Protein AF-A0A0B2W4D3-F1 (afdb_monomer)

Foldseek 3Di:
DVVVVVVVCVCVVDCVNVVLLVVLLVVLVVVLVVDPAADEPVRLVVLLVVLVVQLVCLVLLCQVCLVCVPPPDDPSNVCSVVCSSNSNSVSVSSNVCSQSRYPDHDDDDPVVVVLVVLVVLLVVCVVVLVVVLVVDVLNVPQSHSVSVVVVVVVSVVVSSVVSVVCCVPPVVVVVVVVVVVVVVVD

Mean predicted aligned error: 6.87 Å

pLDDT: mean 87.4, std 10.8, range [43.41, 97.62]

Nearest PDB structures (foldseek):
  7jrq-assembly1_A  TM=4.468E-01  e=7.240E+00  Escherichia coli

Organism: Toxocara canis (NCBI:txid6265)

InterPro domains:
  IPR052728 Oxygen and lipid transport regulator [PTHR11161] (11-184)

Solvent-accessible surface area (backbone atoms only — not comparable to full-atom values): 10306 Å² total; per-residue (Å²): 118,73,68,64,53,53,56,51,50,56,59,68,68,42,64,74,85,56,41,60,45,54,50,51,48,50,52,47,53,50,50,56,70,77,45,91,68,67,34,52,70,68,59,18,50,50,42,31,51,52,16,51,51,47,30,54,49,44,69,56,60,57,41,66,53,43,73,44,70,87,69,65,92,38,74,63,57,53,51,46,74,71,38,40,66,52,53,31,34,50,18,53,43,41,32,50,49,24,60,70,33,27,74,61,88,80,88,75,59,68,68,59,57,52,50,59,61,36,48,59,41,27,60,71,44,42,63,64,49,52,57,54,50,75,70,37,64,76,65,70,69,50,63,47,48,68,47,46,66,54,44,54,61,50,55,51,50,52,41,49,52,52,16,48,52,45,38,66,73,46,51,52,52,52,53,51,52,51,54,54,52,50,67,73,78,107

Structure (mmCIF, N/CA/C/O backbone):
data_AF-A0A0B2W4D3-F1
#
_entry.id   AF-A0A0B2W4D3-F1
#
loop_
_atom_site.group_PDB
_atom_site.id
_atom_site.type_symbol
_atom_site.label_atom_id
_atom_site.label_alt_id
_atom_site.label_comp_id
_atom_site.label_asym_id
_atom_site.label_entity_id
_atom_site.label_seq_id
_atom_site.pdbx_PDB_ins_code
_atom_site.Cartn_x
_atom_site.Cartn_y
_atom_site.Cartn_z
_atom_site.occupancy
_atom_site.B_iso_or_equiv
_atom_site.auth_seq_id
_atom_site.auth_comp_id
_atom_site.auth_asym_id
_atom_site.auth_atom_id
_atom_site.pdbx_PDB_model_num
ATOM 1 N N . MET A 1 1 ? 17.699 -16.296 -17.069 1.00 43.41 1 MET A N 1
ATOM 2 C CA . MET A 1 1 ? 16.495 -16.233 -16.207 1.00 43.41 1 MET A CA 1
ATOM 3 C C . MET A 1 1 ? 16.727 -16.673 -14.756 1.00 43.41 1 MET A C 1
ATOM 5 O O . MET A 1 1 ? 16.179 -16.020 -13.885 1.00 43.41 1 MET A O 1
ATOM 9 N N . VAL A 1 2 ? 17.557 -17.684 -14.448 1.00 43.81 2 VAL A N 1
ATOM 10 C CA . VAL A 1 2 ? 17.808 -18.148 -13.055 1.00 43.81 2 VAL A CA 1
ATOM 11 C C . VAL A 1 2 ? 18.432 -17.074 -12.134 1.00 43.81 2 VAL A C 1
ATOM 13 O O . VAL A 1 2 ? 18.089 -16.999 -10.958 1.00 43.81 2 VAL A O 1
ATOM 16 N N . HIS A 1 3 ? 19.278 -16.182 -12.663 1.00 45.88 3 HIS A N 1
ATOM 17 C CA . HIS A 1 3 ? 19.988 -15.174 -11.857 1.00 45.88 3 HIS A CA 1
ATOM 18 C C . HIS A 1 3 ? 19.114 -14.036 -11.293 1.00 45.88 3 HIS A C 1
ATOM 20 O O . HIS A 1 3 ? 19.402 -13.551 -10.202 1.00 45.88 3 HIS A O 1
ATOM 26 N N . ILE A 1 4 ? 18.037 -13.627 -11.977 1.00 52.94 4 ILE A N 1
ATOM 27 C CA . ILE A 1 4 ? 17.154 -12.541 -11.495 1.00 52.94 4 ILE A CA 1
ATOM 28 C C . ILE A 1 4 ? 16.371 -13.001 -10.256 1.00 52.94 4 ILE A C 1
ATOM 30 O O . ILE A 1 4 ? 16.224 -12.254 -9.290 1.00 52.94 4 ILE A O 1
ATOM 34 N N . TYR A 1 5 ? 15.928 -14.262 -10.248 1.00 49.81 5 TYR A N 1
ATOM 35 C CA . TYR A 1 5 ? 15.226 -14.842 -9.105 1.00 49.81 5 TYR A CA 1
ATOM 36 C C . TYR A 1 5 ? 16.127 -14.964 -7.876 1.00 49.81 5 TYR A C 1
ATOM 38 O O . TYR A 1 5 ? 15.661 -14.683 -6.778 1.00 49.81 5 TYR A O 1
ATOM 46 N N . ALA A 1 6 ? 17.407 -15.315 -8.038 1.00 55.47 6 ALA A N 1
ATOM 47 C CA . ALA A 1 6 ? 18.340 -15.411 -6.914 1.00 55.47 6 ALA A 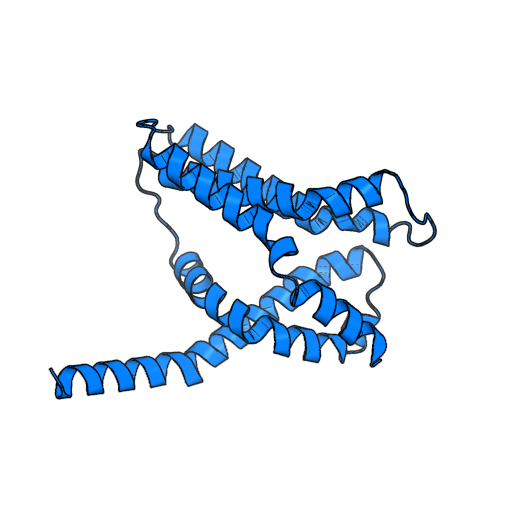CA 1
ATOM 48 C C . ALA A 1 6 ? 18.448 -14.082 -6.141 1.00 55.47 6 ALA A C 1
ATOM 50 O O . ALA A 1 6 ? 18.316 -14.072 -4.919 1.00 55.47 6 ALA A O 1
ATOM 51 N N . GLY A 1 7 ? 18.577 -12.952 -6.847 1.00 59.12 7 GLY A N 1
ATOM 52 C CA . GLY A 1 7 ? 18.623 -11.626 -6.219 1.00 59.12 7 GLY A CA 1
ATOM 53 C C . GLY A 1 7 ? 17.302 -11.213 -5.556 1.00 59.12 7 GLY A C 1
ATOM 54 O O . GLY A 1 7 ? 17.307 -10.641 -4.463 1.00 59.12 7 GLY A O 1
ATOM 55 N N . LEU A 1 8 ? 16.160 -11.544 -6.175 1.00 60.16 8 LEU A N 1
ATOM 56 C CA . LEU A 1 8 ? 14.839 -11.255 -5.605 1.00 60.16 8 LEU A CA 1
ATOM 57 C C . LEU A 1 8 ? 14.596 -12.058 -4.320 1.00 60.16 8 LEU A C 1
ATOM 59 O O . LEU A 1 8 ? 14.158 -11.488 -3.322 1.00 60.16 8 LEU A O 1
ATOM 63 N N . TRP A 1 9 ? 14.924 -13.355 -4.330 1.00 61.25 9 TRP A N 1
ATOM 64 C CA . TRP A 1 9 ? 14.839 -14.232 -3.162 1.00 61.25 9 TRP A CA 1
ATOM 65 C C . TRP A 1 9 ? 15.798 -13.800 -2.060 1.00 61.25 9 TRP A C 1
ATOM 67 O O . TRP A 1 9 ? 15.391 -13.770 -0.904 1.00 61.25 9 TRP A O 1
ATOM 77 N N . GLU A 1 10 ? 17.026 -13.388 -2.382 1.00 64.31 10 GLU A N 1
ATOM 78 C CA . GLU A 1 10 ? 17.950 -12.859 -1.378 1.00 64.31 10 GLU A CA 1
ATOM 79 C C . GLU A 1 10 ? 17.429 -11.575 -0.723 1.00 64.31 10 GLU A C 1
ATOM 81 O O . GLU A 1 10 ? 17.484 -11.454 0.502 1.00 64.31 10 GLU A O 1
ATOM 86 N N . MET A 1 11 ? 16.886 -10.626 -1.493 1.00 61.78 11 MET A N 1
ATOM 87 C CA . MET A 1 11 ? 16.289 -9.413 -0.923 1.00 61.78 11 MET A CA 1
ATOM 88 C C . MET A 1 11 ? 15.022 -9.710 -0.113 1.00 61.78 11 MET A C 1
ATOM 90 O O . MET A 1 11 ? 14.832 -9.143 0.968 1.00 61.78 11 MET A O 1
ATOM 94 N N . TYR A 1 12 ? 14.148 -10.593 -0.604 1.00 63.12 12 TYR A N 1
ATOM 95 C CA . TYR A 1 12 ? 12.898 -10.930 0.075 1.00 63.12 12 TYR A CA 1
ATOM 96 C C . TYR A 1 12 ? 13.088 -11.844 1.285 1.00 63.12 12 TYR A C 1
ATOM 98 O O . TYR A 1 12 ? 12.315 -11.728 2.234 1.00 63.12 12 TYR A O 1
ATOM 106 N N . ALA A 1 13 ? 14.093 -12.714 1.309 1.00 65.56 13 ALA A N 1
ATOM 107 C CA . ALA A 1 13 ? 14.338 -13.605 2.439 1.00 65.56 13 ALA A CA 1
ATOM 108 C C . ALA A 1 13 ? 14.886 -12.854 3.660 1.00 65.56 13 ALA A C 1
ATOM 110 O O . ALA A 1 13 ? 14.676 -13.287 4.788 1.00 65.56 13 ALA A O 1
ATOM 111 N N . ARG A 1 14 ? 15.551 -11.706 3.465 1.00 70.75 14 ARG A N 1
ATOM 112 C CA . ARG A 1 14 ? 16.190 -10.935 4.544 1.00 70.75 14 ARG A CA 1
ATOM 113 C C . ARG A 1 14 ? 15.147 -10.184 5.393 1.00 70.75 14 ARG A C 1
ATOM 115 O O . ARG A 1 14 ? 14.580 -9.190 4.917 1.00 70.75 14 ARG A O 1
ATOM 122 N N . PRO A 1 15 ? 14.899 -10.586 6.658 1.00 65.88 15 PRO A N 1
ATOM 123 C CA . PRO A 1 15 ? 13.853 -9.987 7.491 1.00 65.88 15 PRO A CA 1
ATOM 124 C C . PRO A 1 15 ? 14.196 -8.558 7.935 1.00 65.88 15 PRO A C 1
ATOM 126 O O . PRO A 1 15 ? 13.309 -7.714 8.036 1.00 65.88 15 PRO A O 1
ATOM 129 N N . TYR A 1 16 ? 15.482 -8.239 8.111 1.00 69.50 16 TYR A N 1
ATOM 130 C CA . TYR A 1 16 ? 15.936 -6.913 8.548 1.00 69.50 16 TYR A CA 1
ATOM 131 C C . TYR A 1 16 ? 15.567 -5.792 7.568 1.00 69.50 16 TYR A C 1
ATOM 133 O O . TYR A 1 16 ? 15.292 -4.670 7.986 1.00 69.50 16 TYR A O 1
ATOM 141 N N . THR A 1 17 ? 15.450 -6.099 6.274 1.00 67.62 17 THR A N 1
ATOM 142 C CA . THR A 1 17 ? 15.031 -5.122 5.254 1.00 67.62 17 THR A CA 1
ATOM 143 C C . THR A 1 17 ? 13.553 -4.711 5.374 1.00 67.62 17 THR A C 1
ATOM 145 O O . THR A 1 17 ? 13.112 -3.782 4.692 1.00 67.62 17 THR A O 1
ATOM 148 N N . LYS A 1 18 ? 12.791 -5.395 6.242 1.00 71.38 18 LYS A N 1
ATOM 149 C CA . LYS A 1 18 ? 11.377 -5.143 6.561 1.00 71.38 18 LYS A CA 1
ATOM 150 C C . LYS A 1 18 ? 11.168 -4.668 8.005 1.00 71.38 18 LYS A C 1
ATOM 152 O O . LYS A 1 18 ? 10.030 -4.503 8.432 1.00 71.38 18 LYS A O 1
ATOM 157 N N . CYS A 1 19 ? 12.247 -4.435 8.754 1.00 82.25 19 CYS A N 1
ATOM 158 C CA . CYS A 1 19 ? 12.169 -4.021 10.155 1.00 82.25 19 CYS A CA 1
ATOM 159 C C . CYS A 1 19 ? 11.634 -2.586 10.309 1.00 82.25 19 CYS A C 1
ATOM 161 O O . CYS A 1 19 ? 10.880 -2.308 11.235 1.00 82.25 19 CYS A O 1
ATOM 163 N N . GLY A 1 20 ? 11.954 -1.688 9.366 1.00 84.69 20 GLY A N 1
ATOM 164 C CA . GLY A 1 20 ? 11.530 -0.281 9.409 1.00 84.69 20 GLY A CA 1
ATOM 165 C C . GLY A 1 20 ? 10.022 -0.103 9.639 1.00 84.69 20 GLY A C 1
ATOM 166 O O . GLY A 1 20 ? 9.643 0.539 10.620 1.00 84.69 20 GLY A O 1
ATOM 167 N N . PRO A 1 21 ? 9.155 -0.724 8.813 1.00 87.75 21 PRO A N 1
ATOM 168 C CA . PRO A 1 21 ? 7.717 -0.635 9.022 1.00 87.75 21 PRO A CA 1
ATOM 169 C C . PRO A 1 21 ? 7.212 -1.196 10.347 1.00 87.75 21 PRO A C 1
ATOM 171 O O . PRO A 1 21 ? 6.325 -0.614 10.972 1.00 87.75 21 PRO A O 1
ATOM 174 N N . PHE A 1 22 ? 7.805 -2.297 10.805 1.00 87.56 22 PHE A N 1
ATOM 175 C CA . PHE A 1 22 ? 7.460 -2.899 12.087 1.00 87.56 22 PHE A CA 1
ATOM 176 C C . PHE A 1 22 ? 7.783 -1.966 13.265 1.00 87.56 22 PHE A C 1
ATOM 178 O O . PHE A 1 22 ? 6.947 -1.772 14.151 1.00 87.56 22 PHE A O 1
ATOM 185 N N . LEU A 1 23 ? 8.964 -1.341 13.254 1.00 91.75 23 LEU A N 1
ATOM 186 C CA . LEU A 1 23 ? 9.381 -0.396 14.291 1.00 91.75 23 LEU A CA 1
ATOM 187 C C . LEU A 1 23 ? 8.494 0.851 14.308 1.00 91.75 23 LEU A C 1
ATOM 189 O O . LEU A 1 23 ? 8.017 1.239 15.372 1.00 91.75 23 LEU A O 1
ATOM 193 N N . LEU A 1 24 ? 8.219 1.450 13.145 1.00 93.38 24 LEU A N 1
ATOM 194 C CA . LEU A 1 24 ? 7.354 2.631 13.051 1.00 93.38 24 LEU A CA 1
ATOM 195 C C . LEU A 1 24 ? 5.928 2.342 13.529 1.00 93.38 24 LEU A C 1
ATOM 197 O O . LEU A 1 24 ? 5.362 3.139 14.274 1.00 93.38 24 LEU A O 1
ATOM 201 N N . GLY A 1 25 ? 5.363 1.191 13.153 1.00 92.69 25 GLY A N 1
ATOM 202 C CA . GLY A 1 25 ? 4.049 0.766 13.634 1.00 92.69 25 GLY A CA 1
ATOM 203 C C . GLY A 1 25 ? 4.017 0.559 15.150 1.00 92.69 25 GLY A C 1
ATOM 204 O O . GLY A 1 25 ? 3.090 1.019 15.814 1.00 92.69 25 GLY A O 1
ATOM 205 N N . SER A 1 26 ? 5.054 -0.069 15.709 1.00 93.81 26 SER A N 1
ATOM 206 C CA . SER A 1 26 ? 5.164 -0.315 17.153 1.00 93.81 26 SER A CA 1
ATOM 207 C C . SER A 1 26 ? 5.305 0.987 17.948 1.00 93.81 26 SER A C 1
ATOM 209 O O . SER A 1 26 ? 4.601 1.188 18.937 1.00 93.81 26 SER A O 1
ATOM 211 N N . LEU A 1 27 ? 6.161 1.904 17.484 1.00 95.12 27 LEU A N 1
ATOM 212 C CA . LEU A 1 27 ? 6.340 3.227 18.087 1.00 95.12 27 LEU A CA 1
ATOM 213 C C . LEU A 1 27 ? 5.056 4.055 18.026 1.00 95.12 27 LEU A C 1
ATOM 215 O O . LEU A 1 27 ? 4.693 4.691 19.014 1.00 95.12 27 LEU A O 1
ATOM 219 N N . LEU A 1 28 ? 4.343 4.021 16.896 1.00 95.75 28 LEU A N 1
ATOM 220 C CA . LEU A 1 28 ? 3.047 4.679 16.778 1.00 95.75 28 LEU A CA 1
ATOM 221 C C . LEU A 1 28 ? 2.031 4.087 17.760 1.00 95.75 28 LEU A C 1
ATOM 223 O O . LEU A 1 28 ? 1.331 4.841 18.429 1.00 95.75 28 LEU A O 1
ATOM 227 N N . GLY A 1 29 ? 1.942 2.759 17.851 1.00 94.19 29 GLY A N 1
ATOM 228 C CA . GLY A 1 29 ? 1.037 2.087 18.782 1.00 94.19 29 GLY A CA 1
ATOM 229 C C . GLY A 1 29 ? 1.302 2.498 20.229 1.00 94.19 29 GLY A C 1
ATOM 230 O O . GLY A 1 29 ? 0.369 2.854 20.946 1.00 94.19 29 GLY A O 1
ATOM 231 N N . TYR A 1 30 ? 2.577 2.543 20.627 1.00 95.94 30 TYR A N 1
ATOM 232 C CA . TYR A 1 30 ? 2.990 3.045 21.937 1.00 95.94 30 TYR A CA 1
ATOM 233 C C . TYR A 1 30 ? 2.614 4.520 22.138 1.00 95.94 30 TYR A C 1
ATOM 235 O O . TYR A 1 30 ? 2.044 4.881 23.164 1.00 95.94 30 TYR A O 1
ATOM 243 N N . TYR A 1 31 ? 2.857 5.372 21.139 1.00 95.00 31 TYR A N 1
ATOM 244 C CA . TYR A 1 31 ? 2.483 6.785 21.195 1.00 95.00 31 TYR A CA 1
ATOM 245 C C . TYR A 1 31 ? 0.970 6.983 21.369 1.00 95.00 31 TYR A C 1
ATOM 247 O O . TYR A 1 31 ? 0.544 7.760 22.222 1.00 95.00 31 TYR A O 1
ATOM 255 N N . ILE A 1 32 ? 0.148 6.263 20.602 1.00 94.75 32 ILE A N 1
ATOM 256 C CA . ILE A 1 32 ? -1.316 6.305 20.722 1.00 94.75 32 ILE A CA 1
ATOM 257 C C . ILE A 1 32 ? -1.750 5.819 22.107 1.00 94.75 32 ILE A C 1
ATOM 259 O O . ILE A 1 32 ? -2.620 6.428 22.714 1.00 94.75 32 ILE A O 1
ATOM 263 N N . PHE A 1 33 ? -1.132 4.757 22.627 1.00 93.88 33 PHE A N 1
ATOM 264 C CA . PHE A 1 33 ? -1.443 4.232 23.956 1.00 93.88 33 PHE A CA 1
ATOM 265 C C . PHE A 1 33 ? -1.134 5.237 25.077 1.00 93.88 33 PHE A C 1
ATOM 267 O O . PHE A 1 33 ? -1.914 5.380 26.015 1.00 93.88 33 PHE A O 1
ATOM 274 N N . CYS A 1 34 ? -0.014 5.956 24.981 1.00 94.25 34 CYS A N 1
ATOM 275 C CA . CYS A 1 34 ? 0.399 6.925 25.995 1.00 94.25 34 CYS A CA 1
ATOM 276 C C . CYS A 1 34 ? -0.310 8.283 25.890 1.00 94.25 34 CYS A C 1
ATOM 278 O O . CYS A 1 34 ? -0.218 9.087 26.819 1.00 94.25 34 CYS A O 1
ATOM 280 N N . THR A 1 35 ? -0.977 8.585 24.774 1.00 91.12 35 THR A N 1
ATOM 281 C CA . THR A 1 35 ? -1.565 9.907 24.531 1.00 91.12 35 THR A CA 1
ATOM 282 C C . THR A 1 35 ? -3.088 9.873 24.570 1.00 91.12 35 THR A C 1
ATOM 284 O O . THR A 1 35 ? -3.734 8.998 24.014 1.00 91.12 35 THR A O 1
ATOM 287 N N . ASN A 1 36 ? -3.690 10.896 25.180 1.00 88.38 36 ASN A N 1
ATOM 288 C CA . ASN A 1 36 ? -5.144 11.107 25.173 1.00 88.38 36 ASN A CA 1
ATOM 289 C C . ASN A 1 36 ? -5.573 12.123 24.098 1.00 88.38 36 ASN A C 1
ATOM 291 O O . ASN A 1 36 ? -6.582 12.816 24.235 1.00 88.38 36 ASN A O 1
ATOM 295 N N . ILE A 1 37 ? -4.769 12.273 23.043 1.00 90.12 37 ILE A N 1
ATOM 296 C CA . ILE A 1 37 ? -5.015 13.260 21.992 1.00 90.12 37 ILE A CA 1
ATOM 297 C C . ILE A 1 37 ? -6.199 12.800 21.146 1.00 90.12 37 ILE A C 1
ATOM 299 O O . ILE A 1 37 ? -6.244 11.671 20.670 1.00 90.12 37 ILE A O 1
ATOM 303 N N . GLN A 1 38 ? -7.135 13.713 20.903 1.00 92.44 38 GLN A N 1
ATOM 304 C CA . GLN A 1 38 ? -8.223 13.507 19.956 1.00 92.44 38 GLN A CA 1
ATOM 305 C C . GLN A 1 38 ? -8.111 14.518 18.819 1.00 92.44 38 GLN A C 1
ATOM 307 O O . GLN A 1 38 ? -8.034 15.729 19.034 1.00 92.44 38 GLN A O 1
ATOM 312 N N . LEU A 1 39 ? -8.121 14.021 17.588 1.00 91.75 39 LEU A N 1
ATOM 313 C CA . LEU A 1 39 ? -8.136 14.830 16.381 1.00 91.75 39 LEU A CA 1
ATOM 314 C C . LEU A 1 39 ? -9.573 15.199 16.009 1.00 91.75 39 LEU A C 1
ATOM 316 O O . LEU A 1 39 ? -10.481 14.359 16.006 1.00 91.75 39 LEU A O 1
ATOM 320 N N . SER A 1 40 ? -9.767 16.464 15.630 1.00 93.81 40 SER A N 1
ATOM 321 C CA . SER A 1 40 ? -11.010 16.900 14.993 1.00 93.81 40 SER A CA 1
ATOM 322 C C . SER A 1 40 ? -11.181 16.221 13.632 1.00 93.81 40 SER A C 1
ATOM 324 O O . SER A 1 40 ? -10.196 15.871 12.972 1.00 93.81 40 SER A O 1
ATOM 326 N N . GLY A 1 41 ? -12.427 16.063 13.175 1.00 90.94 41 GLY A N 1
ATOM 327 C CA . GLY A 1 41 ? -12.724 15.393 11.906 1.00 90.94 41 GLY A CA 1
ATOM 328 C C . GLY A 1 41 ? -12.000 16.013 10.705 1.00 90.94 41 GLY A C 1
ATOM 329 O O . GLY A 1 41 ? -11.489 15.283 9.861 1.00 90.94 41 GLY A O 1
ATOM 330 N N . MET A 1 42 ? -11.879 17.345 10.651 1.00 92.75 42 MET A N 1
ATOM 331 C CA . MET A 1 42 ? -11.165 18.039 9.570 1.00 92.75 42 MET A CA 1
ATOM 332 C C . MET A 1 42 ? -9.655 17.772 9.599 1.00 92.75 42 MET A C 1
ATOM 334 O O . MET A 1 42 ? -9.078 17.451 8.563 1.00 92.75 42 MET A O 1
ATOM 338 N N . LYS A 1 43 ? -9.018 17.845 10.778 1.00 94.19 43 LYS A N 1
ATOM 339 C CA . LYS A 1 43 ? -7.578 17.571 10.923 1.00 94.19 43 LYS A CA 1
ATOM 340 C C . LYS A 1 43 ? -7.255 16.114 10.595 1.00 94.19 43 LYS A C 1
ATOM 342 O O . LYS A 1 43 ? -6.318 15.854 9.852 1.00 94.19 43 LYS A O 1
ATOM 347 N N . SER A 1 44 ? -8.068 15.182 11.092 1.00 95.06 44 SER A N 1
ATOM 348 C CA . SER A 1 44 ? -7.958 13.754 10.777 1.00 95.06 44 SER A CA 1
ATOM 349 C C . SER A 1 44 ? -8.070 13.504 9.268 1.00 95.06 44 SER A C 1
ATOM 351 O O . SER A 1 44 ? -7.194 12.865 8.695 1.00 95.06 44 SER A O 1
ATOM 353 N N . LYS A 1 45 ? -9.077 14.078 8.590 1.00 93.88 45 LYS A N 1
ATOM 354 C CA . LYS A 1 45 ? -9.216 13.960 7.128 1.00 93.88 45 LYS A CA 1
ATOM 355 C C . LYS A 1 45 ? -8.018 14.535 6.376 1.00 93.88 45 LYS A C 1
ATOM 357 O O . LYS A 1 45 ? -7.569 13.906 5.427 1.00 93.88 45 LYS A O 1
ATOM 362 N N . LEU A 1 46 ? -7.497 15.687 6.802 1.00 96.56 46 LEU A N 1
ATOM 363 C CA . LEU A 1 46 ? -6.337 16.310 6.167 1.00 96.56 46 LEU A CA 1
ATOM 364 C C . LEU A 1 46 ? -5.095 15.417 6.284 1.00 96.56 46 LEU A C 1
ATOM 366 O O . LEU A 1 46 ? -4.456 15.142 5.272 1.00 96.56 46 LEU A O 1
ATOM 370 N N . ILE A 1 47 ? -4.805 14.903 7.485 1.00 96.81 47 ILE A N 1
ATOM 371 C CA . ILE A 1 47 ? -3.678 13.986 7.727 1.00 96.81 47 ILE A CA 1
ATOM 372 C C . ILE A 1 47 ? -3.869 12.674 6.956 1.00 96.81 47 ILE A C 1
ATOM 374 O O . ILE A 1 47 ? -2.923 12.146 6.375 1.00 96.81 47 ILE A O 1
ATOM 378 N N . LEU A 1 48 ? -5.094 12.149 6.895 1.00 95.75 48 LEU A N 1
ATOM 379 C CA . LEU A 1 48 ? -5.401 10.958 6.108 1.00 95.75 48 LEU A CA 1
ATOM 380 C C . LEU A 1 48 ? -5.180 11.206 4.607 1.00 95.75 48 LEU A C 1
ATOM 382 O O . LEU A 1 48 ? -4.545 10.404 3.936 1.00 95.75 48 LEU A O 1
ATOM 386 N N . SER A 1 49 ? -5.655 12.330 4.068 1.00 95.94 49 SER A N 1
ATOM 387 C CA . SER A 1 49 ? -5.433 12.655 2.657 1.00 95.94 49 SER A CA 1
ATOM 388 C C . SER A 1 49 ? -3.955 12.869 2.339 1.00 95.94 49 SER A C 1
ATOM 390 O O . SER A 1 49 ? -3.471 12.340 1.343 1.00 95.94 49 SER A O 1
ATOM 392 N N . SER A 1 50 ? -3.215 13.580 3.197 1.00 97.56 50 SER A N 1
ATOM 393 C CA . SER A 1 50 ? -1.795 13.847 2.968 1.00 97.56 50 SER A CA 1
ATOM 394 C C . SER A 1 50 ? -0.957 12.578 3.080 1.00 97.56 50 SER A C 1
ATOM 396 O O . SER A 1 50 ? -0.046 12.384 2.282 1.00 97.56 50 SER A O 1
ATOM 398 N N . SER A 1 51 ? -1.294 11.677 4.006 1.00 97.50 51 SER A N 1
ATOM 399 C CA . SER A 1 51 ? -0.635 10.374 4.120 1.00 97.50 51 SER A CA 1
ATOM 400 C C . SER A 1 51 ? -0.905 9.471 2.920 1.00 97.50 51 SER A C 1
ATOM 402 O O . SER A 1 51 ? 0.032 8.860 2.415 1.00 97.50 51 SER A O 1
ATOM 404 N N . ILE A 1 52 ? -2.136 9.421 2.404 1.00 96.56 52 ILE A N 1
ATOM 405 C CA . ILE A 1 52 ? -2.436 8.656 1.183 1.00 96.56 52 ILE A CA 1
ATOM 406 C C . ILE A 1 52 ? -1.664 9.229 -0.011 1.00 96.56 52 ILE A C 1
ATOM 408 O O . ILE A 1 52 ? -1.034 8.470 -0.746 1.00 96.56 52 ILE A O 1
ATOM 412 N N . VAL A 1 53 ? -1.655 10.556 -0.181 1.00 97.62 53 VAL A N 1
ATOM 413 C CA . VAL A 1 53 ? -0.884 11.216 -1.247 1.00 97.62 53 VAL A CA 1
ATOM 414 C C . VAL A 1 53 ? 0.605 10.904 -1.111 1.00 97.62 53 VAL A C 1
ATOM 416 O O . VAL A 1 53 ? 1.232 10.533 -2.098 1.00 97.62 53 VAL A O 1
ATOM 419 N N . LEU A 1 54 ? 1.164 10.975 0.100 1.00 97.62 54 LEU A N 1
ATOM 420 C CA . LEU A 1 54 ? 2.567 10.652 0.355 1.00 97.62 54 LEU A CA 1
ATOM 421 C C . LEU A 1 54 ? 2.889 9.184 0.043 1.00 97.62 54 LEU A C 1
ATOM 423 O O . LEU A 1 54 ? 3.923 8.901 -0.559 1.00 97.62 54 LEU A O 1
ATOM 427 N N . ALA A 1 55 ? 2.009 8.250 0.410 1.00 96.50 55 ALA A N 1
ATOM 428 C CA . ALA A 1 55 ? 2.182 6.832 0.111 1.00 96.50 55 ALA A CA 1
ATOM 429 C C . ALA A 1 55 ? 2.190 6.580 -1.405 1.00 96.50 55 ALA A C 1
ATOM 431 O O . ALA A 1 55 ? 3.108 5.939 -1.915 1.00 96.50 55 ALA A O 1
ATOM 432 N N . VAL A 1 56 ? 1.216 7.137 -2.132 1.00 94.88 56 VAL A N 1
ATOM 433 C CA . VAL A 1 56 ? 1.123 7.016 -3.596 1.00 94.88 56 VAL A CA 1
ATOM 434 C C . VAL A 1 56 ? 2.321 7.678 -4.282 1.00 94.88 56 VAL A C 1
ATOM 436 O O . VAL A 1 56 ? 2.926 7.075 -5.166 1.00 94.88 56 VAL A O 1
ATOM 439 N N . ALA A 1 57 ? 2.716 8.874 -3.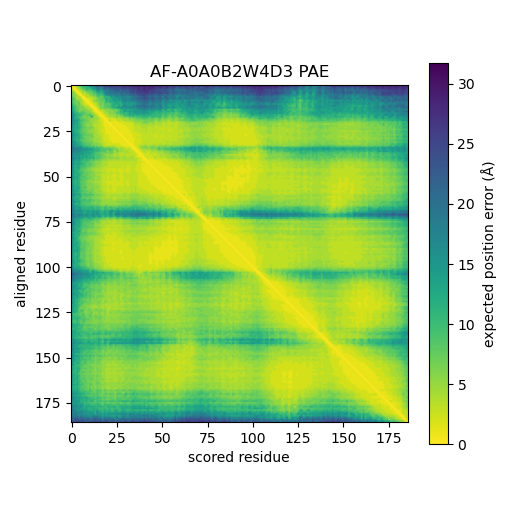841 1.00 95.44 57 ALA A N 1
ATOM 440 C CA . ALA A 1 57 ? 3.889 9.573 -4.358 1.00 95.44 57 ALA A CA 1
ATOM 441 C C . ALA A 1 57 ? 5.179 8.781 -4.117 1.00 95.44 57 ALA A C 1
ATOM 443 O O . ALA A 1 57 ? 6.046 8.750 -4.981 1.00 95.44 57 ALA A O 1
ATOM 444 N N . THR A 1 58 ? 5.292 8.094 -2.978 1.00 95.31 58 THR A N 1
ATOM 445 C CA . THR A 1 58 ? 6.450 7.240 -2.692 1.00 95.31 58 THR A CA 1
ATOM 446 C C . THR A 1 58 ? 6.487 6.027 -3.618 1.00 95.31 58 THR A C 1
ATOM 448 O O . THR A 1 58 ? 7.554 5.697 -4.111 1.00 95.31 58 THR A O 1
ATOM 451 N N . VAL A 1 59 ? 5.345 5.391 -3.908 1.00 92.81 59 VAL A N 1
ATOM 452 C CA . VAL A 1 59 ? 5.275 4.249 -4.843 1.00 92.81 59 VAL A CA 1
ATOM 453 C C . VAL A 1 59 ? 5.696 4.655 -6.258 1.00 92.81 59 VAL A C 1
ATOM 455 O O . VAL A 1 59 ? 6.469 3.944 -6.896 1.00 92.81 59 VAL A O 1
ATOM 458 N N . TYR A 1 60 ? 5.226 5.808 -6.737 1.00 92.56 60 TYR A N 1
ATOM 459 C CA . TYR A 1 60 ? 5.564 6.315 -8.071 1.00 92.56 60 TYR A CA 1
ATOM 460 C C . TYR A 1 60 ? 6.858 7.135 -8.121 1.00 92.56 60 TYR A C 1
ATOM 462 O O . TYR A 1 60 ? 7.292 7.535 -9.199 1.00 92.56 60 TYR A O 1
ATOM 470 N N . GLY A 1 61 ? 7.525 7.335 -6.984 1.00 91.75 61 GLY A N 1
ATOM 471 C CA . GLY A 1 61 ? 8.805 8.035 -6.910 1.00 91.75 61 GLY A CA 1
ATOM 472 C C . GLY A 1 61 ? 9.933 7.318 -7.652 1.00 91.75 61 GLY A C 1
ATOM 473 O O . GLY A 1 61 ? 10.961 7.917 -7.905 1.00 91.75 61 GLY A O 1
ATOM 474 N N . ILE A 1 62 ? 9.762 6.063 -8.068 1.00 90.25 62 ILE A N 1
ATOM 475 C CA . ILE A 1 62 ? 10.773 5.392 -8.891 1.00 90.25 62 ILE A CA 1
ATOM 476 C C . ILE A 1 62 ? 10.738 5.806 -10.371 1.00 90.25 62 ILE A C 1
ATOM 478 O O . ILE A 1 62 ? 11.682 5.527 -11.099 1.00 90.25 62 ILE A O 1
ATOM 482 N N . LEU A 1 63 ? 9.681 6.475 -10.846 1.00 89.94 63 LEU A N 1
ATOM 483 C CA . LEU A 1 63 ? 9.513 6.780 -12.273 1.00 89.94 63 LEU A CA 1
ATOM 484 C C . LEU A 1 63 ? 10.668 7.574 -12.925 1.00 89.94 63 LEU A C 1
ATOM 486 O O . LEU A 1 63 ? 10.959 7.281 -14.084 1.00 89.94 63 LEU A O 1
ATOM 490 N N . PRO A 1 64 ? 11.358 8.524 -12.255 1.00 89.06 64 PRO A N 1
ATOM 491 C CA . PRO A 1 64 ? 12.539 9.194 -12.818 1.00 89.06 64 PRO A CA 1
ATOM 492 C C . PRO A 1 64 ? 13.628 8.243 -13.316 1.00 89.06 64 PRO A C 1
ATOM 494 O O . PRO A 1 64 ? 14.230 8.525 -14.349 1.00 89.06 64 PRO A O 1
ATOM 497 N N . GLU A 1 65 ? 13.806 7.091 -12.665 1.00 85.94 65 GLU A N 1
ATOM 498 C CA . GLU A 1 65 ? 14.745 6.054 -13.113 1.00 85.94 65 GLU A CA 1
ATOM 499 C C . GLU A 1 65 ? 14.352 5.477 -14.480 1.00 85.94 65 GLU A C 1
ATOM 501 O O . GLU A 1 65 ? 15.198 5.198 -15.321 1.00 85.94 65 GLU A O 1
ATOM 506 N N . TYR A 1 66 ? 13.050 5.353 -14.739 1.00 84.00 66 TYR A N 1
ATOM 507 C CA . TYR A 1 66 ? 12.527 4.847 -16.008 1.00 84.00 66 TYR A CA 1
ATOM 508 C C . TYR A 1 66 ? 12.496 5.920 -17.106 1.00 84.00 66 TYR A C 1
ATOM 510 O O . TYR A 1 66 ? 12.499 5.585 -18.288 1.00 84.00 66 TYR A O 1
ATOM 518 N N . TRP A 1 67 ? 12.454 7.211 -16.753 1.00 86.12 67 TRP A N 1
ATOM 519 C CA . TRP A 1 67 ? 12.585 8.301 -17.733 1.00 86.12 67 TRP A CA 1
ATOM 520 C C . TRP A 1 67 ? 14.027 8.471 -18.216 1.00 86.12 67 TRP A C 1
ATOM 522 O O . TRP A 1 67 ? 14.243 8.897 -19.352 1.00 86.12 67 TRP A O 1
ATOM 532 N N . HIS A 1 68 ? 15.004 8.142 -17.369 1.00 85.94 68 HIS A N 1
ATOM 533 C CA . HIS A 1 68 ? 16.422 8.341 -17.649 1.00 85.94 68 HIS A CA 1
ATOM 534 C C . HIS A 1 68 ? 17.273 7.110 -17.284 1.00 85.94 68 HIS A C 1
ATOM 536 O O . HIS A 1 68 ? 18.168 7.219 -16.443 1.00 85.94 68 HIS A O 1
ATOM 542 N N . PRO A 1 69 ? 17.053 5.955 -17.940 1.00 80.31 69 PRO A N 1
ATOM 543 C CA . PRO A 1 69 ? 17.694 4.689 -17.565 1.00 80.31 69 PRO A CA 1
ATOM 544 C C . PRO A 1 69 ? 19.230 4.720 -17.653 1.00 80.31 69 PRO A C 1
ATOM 546 O O . PRO A 1 69 ? 19.909 4.013 -16.912 1.00 80.31 69 PRO A O 1
ATOM 549 N N . ASP A 1 70 ? 19.797 5.572 -18.512 1.00 84.38 70 ASP A N 1
ATOM 550 C CA . ASP A 1 70 ? 21.247 5.656 -18.734 1.00 84.38 70 ASP A CA 1
ATOM 551 C C . ASP A 1 70 ? 21.971 6.627 -17.779 1.00 84.38 70 ASP A C 1
ATOM 553 O O . ASP A 1 70 ? 23.194 6.759 -17.840 1.00 84.38 70 ASP A O 1
ATOM 557 N N . GLN A 1 71 ? 21.255 7.323 -16.884 1.00 80.44 71 GLN A N 1
ATOM 558 C CA . GLN A 1 71 ? 21.865 8.294 -15.958 1.00 80.44 71 GLN A CA 1
ATOM 559 C C . GLN A 1 71 ? 22.678 7.647 -14.825 1.00 80.44 71 GLN A C 1
ATOM 561 O O . GLN A 1 71 ? 23.431 8.339 -14.134 1.00 80.44 71 GLN A O 1
ATOM 566 N N . GLY A 1 72 ? 22.565 6.330 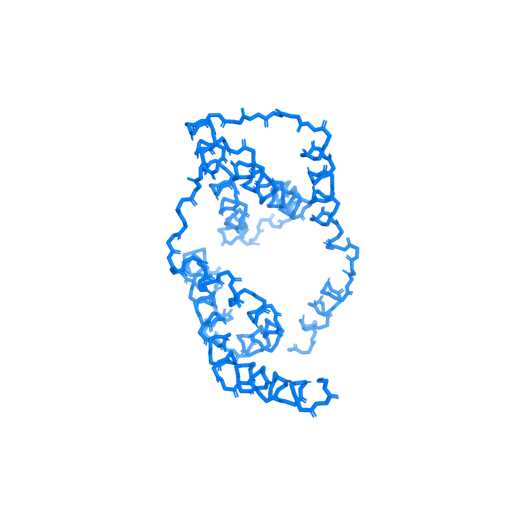-14.640 1.00 79.25 72 GLY A N 1
ATOM 567 C CA . GLY A 1 72 ? 23.294 5.593 -13.614 1.00 79.25 72 GLY A CA 1
ATOM 568 C C . GLY A 1 72 ? 22.920 6.015 -12.187 1.00 79.25 72 GLY A C 1
ATOM 569 O O . GLY A 1 72 ? 21.784 6.381 -11.883 1.00 79.25 72 GLY A O 1
ATOM 570 N N . ASN A 1 73 ? 23.881 5.934 -11.263 1.00 81.31 73 ASN A N 1
ATOM 571 C CA . ASN A 1 73 ? 23.616 6.159 -9.843 1.00 81.31 73 ASN A CA 1
ATOM 572 C C . ASN A 1 73 ? 23.582 7.656 -9.485 1.00 81.31 73 ASN A C 1
ATOM 574 O O . ASN A 1 73 ? 24.573 8.228 -9.028 1.00 81.31 73 ASN A O 1
ATOM 578 N N . THR A 1 74 ? 22.435 8.295 -9.703 1.00 89.31 74 THR A N 1
ATOM 579 C CA . THR A 1 74 ? 22.198 9.690 -9.312 1.00 89.31 74 THR A CA 1
ATOM 580 C C . THR A 1 74 ? 21.970 9.825 -7.802 1.00 89.31 74 THR A C 1
ATOM 582 O O . THR A 1 74 ? 21.524 8.891 -7.133 1.00 89.31 74 THR A O 1
ATOM 585 N N . LEU A 1 75 ? 22.201 11.022 -7.244 1.00 91.25 75 LEU A N 1
ATOM 586 C CA . LEU A 1 75 ? 21.865 11.314 -5.841 1.00 91.25 75 LEU A CA 1
ATOM 587 C C . LEU A 1 75 ? 20.390 11.004 -5.531 1.00 91.25 75 LEU A C 1
ATOM 589 O O . LEU A 1 75 ? 20.073 10.511 -4.450 1.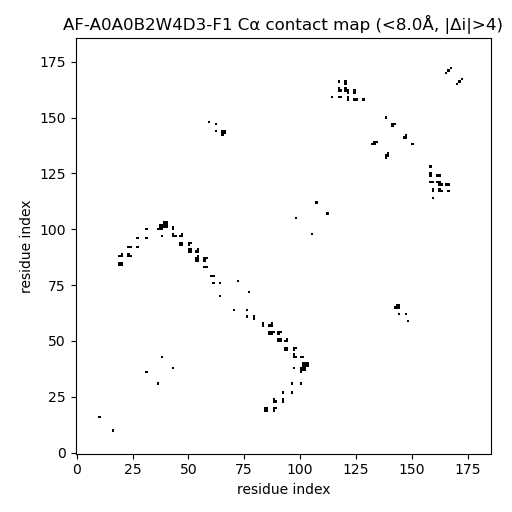00 91.25 75 LEU A O 1
ATOM 593 N N . TYR A 1 76 ? 19.500 11.262 -6.492 1.00 90.38 76 TYR A N 1
ATOM 594 C CA . TYR A 1 76 ? 18.084 10.939 -6.381 1.00 90.38 76 TYR A CA 1
ATOM 595 C C . TYR A 1 76 ? 17.858 9.438 -6.175 1.00 90.38 76 TYR A C 1
ATOM 597 O O . TYR A 1 76 ? 17.192 9.056 -5.215 1.00 90.38 76 TYR A O 1
ATOM 605 N N . ASN A 1 77 ? 18.466 8.593 -7.011 1.00 88.94 77 ASN A N 1
ATOM 606 C CA . ASN A 1 77 ? 18.317 7.138 -6.944 1.00 88.94 77 ASN A CA 1
ATOM 607 C C . ASN A 1 77 ? 18.839 6.567 -5.628 1.00 88.94 77 ASN A C 1
ATOM 609 O O . ASN A 1 77 ? 18.187 5.706 -5.029 1.00 88.94 77 ASN A O 1
ATOM 613 N N . VAL A 1 78 ? 19.969 7.088 -5.137 1.00 90.38 78 VAL A N 1
ATOM 614 C CA . VAL A 1 78 ? 20.520 6.715 -3.827 1.00 90.38 78 VAL A CA 1
ATOM 615 C C . VAL A 1 78 ? 19.533 7.053 -2.713 1.00 90.38 78 VAL A C 1
ATOM 617 O O . VAL A 1 78 ? 19.184 6.186 -1.911 1.00 90.38 78 VAL A O 1
ATOM 620 N N . LEU A 1 79 ? 19.061 8.303 -2.664 1.00 93.00 79 LEU A N 1
ATOM 621 C CA . LEU A 1 79 ? 18.156 8.764 -1.611 1.00 93.00 79 LEU A CA 1
ATOM 622 C C . LEU A 1 79 ? 16.810 8.046 -1.667 1.00 93.00 79 LEU A C 1
ATOM 624 O O . LEU A 1 79 ? 16.315 7.595 -0.634 1.00 93.00 79 LEU A O 1
ATOM 628 N N . TYR A 1 80 ? 16.239 7.894 -2.860 1.00 92.19 80 TYR A N 1
ATOM 629 C CA . TYR A 1 80 ? 14.989 7.177 -3.055 1.00 92.19 80 TYR A CA 1
ATOM 630 C C . TYR A 1 80 ? 15.125 5.730 -2.582 1.00 92.19 80 TYR A C 1
ATOM 632 O O . TYR A 1 80 ? 14.379 5.310 -1.701 1.00 92.19 80 TYR A O 1
ATOM 640 N N . THR A 1 81 ? 16.130 4.993 -3.067 1.00 88.06 81 THR A N 1
ATOM 641 C CA . THR A 1 81 ? 16.350 3.582 -2.706 1.00 88.06 81 THR A CA 1
ATOM 642 C C . THR A 1 81 ? 16.619 3.396 -1.209 1.00 88.06 81 THR A C 1
ATOM 644 O O . THR A 1 81 ? 16.195 2.396 -0.627 1.00 88.06 81 THR A O 1
ATOM 647 N N . ALA A 1 82 ? 17.269 4.363 -0.557 1.00 89.06 82 ALA A N 1
ATOM 648 C CA . ALA A 1 82 ? 17.516 4.326 0.882 1.00 89.06 82 ALA A CA 1
ATOM 649 C C . ALA A 1 82 ? 16.264 4.635 1.725 1.00 89.06 82 ALA A C 1
ATOM 651 O O . ALA A 1 82 ? 16.085 4.057 2.798 1.00 89.06 82 ALA A O 1
ATOM 652 N N . LEU A 1 83 ? 15.395 5.544 1.266 1.00 91.81 83 LEU A N 1
ATOM 653 C CA . LEU A 1 83 ? 14.336 6.126 2.097 1.00 91.81 83 LEU A CA 1
ATOM 654 C C . LEU A 1 83 ? 12.928 5.621 1.778 1.00 91.81 83 LEU A C 1
ATOM 656 O O . LEU A 1 83 ? 12.069 5.689 2.659 1.00 91.81 83 LEU A O 1
ATOM 660 N N . PHE A 1 84 ? 12.665 5.099 0.575 1.00 92.44 84 PHE A N 1
ATOM 661 C CA . PHE A 1 84 ? 11.297 4.828 0.109 1.00 92.44 84 PHE A CA 1
ATOM 662 C C . PHE A 1 84 ? 10.496 3.943 1.073 1.00 92.44 84 PHE A C 1
ATOM 664 O O . PHE A 1 84 ? 9.341 4.233 1.367 1.00 92.44 84 PHE A O 1
ATOM 671 N N . ARG A 1 85 ? 11.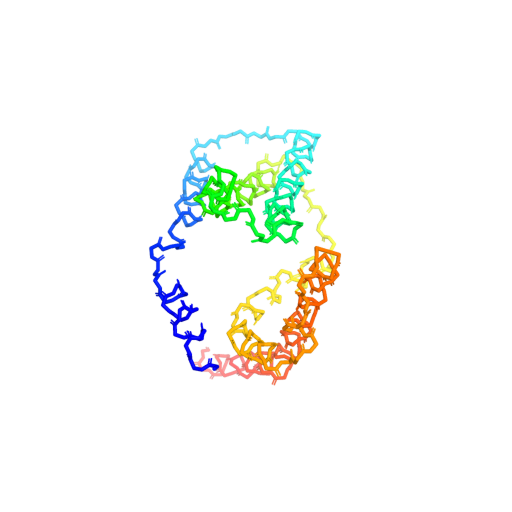112 2.897 1.643 1.00 89.44 85 ARG A N 1
ATOM 672 C CA . ARG A 1 85 ? 10.437 1.993 2.594 1.00 89.44 85 ARG A CA 1
ATOM 673 C C . ARG A 1 85 ? 10.048 2.707 3.887 1.00 89.44 85 ARG A C 1
ATOM 675 O O . ARG A 1 85 ? 8.962 2.477 4.416 1.00 89.44 85 ARG A O 1
ATOM 682 N N . THR A 1 86 ? 10.926 3.575 4.384 1.00 92.44 86 THR A N 1
ATOM 683 C CA . THR A 1 86 ? 10.713 4.350 5.613 1.00 92.44 86 THR A CA 1
ATOM 684 C C . THR A 1 86 ? 9.647 5.416 5.399 1.00 92.44 86 THR A C 1
ATOM 686 O O . THR A 1 86 ? 8.730 5.524 6.209 1.00 92.44 86 THR A O 1
ATOM 689 N N . VAL A 1 87 ? 9.716 6.157 4.289 1.00 94.81 87 VAL A N 1
ATOM 690 C CA . VAL A 1 87 ? 8.731 7.193 3.943 1.00 94.81 87 VAL A CA 1
ATOM 691 C C . VAL A 1 87 ? 7.354 6.573 3.712 1.00 94.81 87 VAL A C 1
ATOM 693 O O . VAL A 1 87 ? 6.374 7.037 4.294 1.00 94.81 87 VAL A O 1
ATOM 696 N N . PHE A 1 88 ? 7.277 5.477 2.950 1.00 95.00 88 PHE A N 1
ATOM 697 C CA . PHE A 1 88 ? 6.027 4.751 2.736 1.00 95.00 88 PHE A CA 1
ATOM 698 C C . PHE A 1 88 ? 5.438 4.264 4.062 1.00 95.00 88 PHE A C 1
ATOM 700 O O . PHE A 1 88 ? 4.259 4.469 4.338 1.00 95.00 88 PHE A O 1
ATOM 707 N N . SER A 1 89 ? 6.260 3.678 4.934 1.00 94.38 89 SER A N 1
ATOM 708 C CA . SER A 1 89 ? 5.779 3.239 6.240 1.00 94.38 89 SER A CA 1
ATOM 709 C C . SER A 1 89 ? 5.323 4.388 7.135 1.00 94.38 89 SER A C 1
ATOM 711 O O . SER A 1 89 ? 4.345 4.219 7.861 1.00 94.38 89 SER A O 1
ATOM 713 N N . ALA A 1 90 ? 6.020 5.523 7.129 1.00 95.38 90 ALA A N 1
ATOM 714 C CA . ALA A 1 90 ? 5.612 6.695 7.892 1.00 95.38 90 ALA A CA 1
ATOM 715 C C . ALA A 1 90 ? 4.265 7.226 7.384 1.00 95.38 90 ALA A C 1
ATOM 717 O O . ALA A 1 90 ? 3.400 7.576 8.184 1.00 95.38 90 ALA A O 1
ATOM 718 N N . ALA A 1 91 ? 4.043 7.203 6.067 1.00 97.19 91 ALA A N 1
ATOM 719 C CA . ALA A 1 91 ? 2.758 7.538 5.470 1.00 97.19 91 ALA A CA 1
ATOM 720 C C . ALA A 1 91 ? 1.640 6.606 5.974 1.00 97.19 91 ALA A C 1
ATOM 722 O O . ALA A 1 91 ? 0.621 7.086 6.467 1.00 97.19 91 ALA A O 1
ATOM 723 N N . ILE A 1 92 ? 1.842 5.283 5.959 1.00 95.50 92 ILE A N 1
ATOM 724 C CA . ILE A 1 92 ? 0.856 4.330 6.499 1.00 95.50 92 ILE A CA 1
ATOM 725 C C . ILE A 1 92 ? 0.616 4.548 8.002 1.00 95.50 92 ILE A C 1
ATOM 727 O O . ILE A 1 92 ? -0.530 4.544 8.449 1.00 95.50 92 ILE A O 1
ATOM 731 N N . ALA A 1 93 ? 1.671 4.798 8.781 1.00 96.12 93 ALA A N 1
ATOM 732 C CA . ALA A 1 93 ? 1.563 5.107 10.205 1.00 96.12 93 ALA A CA 1
ATOM 733 C C . ALA A 1 93 ? 0.705 6.365 10.447 1.00 96.12 93 ALA A C 1
ATOM 735 O O . ALA A 1 93 ? -0.211 6.345 11.267 1.00 96.12 93 ALA A O 1
ATOM 736 N N . LEU A 1 94 ? 0.925 7.438 9.684 1.00 96.31 94 LEU A N 1
ATOM 737 C CA . LEU A 1 94 ? 0.110 8.653 9.758 1.00 96.31 94 LEU A CA 1
ATOM 738 C C . LEU A 1 94 ? -1.353 8.403 9.368 1.00 96.31 94 LEU A C 1
ATOM 740 O O . LEU A 1 94 ? -2.248 8.947 10.014 1.00 96.31 94 LEU A O 1
ATOM 744 N N . ALA A 1 95 ? -1.609 7.560 8.364 1.00 95.69 95 ALA A N 1
ATOM 745 C CA . ALA A 1 95 ? -2.966 7.180 7.977 1.00 95.69 95 ALA A CA 1
ATOM 746 C C . ALA A 1 95 ? -3.692 6.442 9.117 1.00 95.69 95 ALA A C 1
ATOM 748 O O . ALA A 1 95 ? -4.839 6.761 9.435 1.00 95.69 95 ALA A O 1
ATOM 749 N N . ILE A 1 96 ? -3.009 5.503 9.782 1.00 94.50 96 ILE A N 1
ATOM 750 C CA . ILE A 1 96 ? -3.537 4.789 10.953 1.00 94.50 96 ILE A CA 1
ATOM 751 C C . ILE A 1 96 ? -3.794 5.771 12.101 1.00 94.50 96 ILE A C 1
ATOM 753 O O . ILE A 1 96 ? -4.891 5.784 12.659 1.00 94.50 96 ILE A O 1
ATOM 757 N N . ALA A 1 97 ? -2.827 6.635 12.417 1.00 95.06 97 ALA A N 1
ATOM 758 C CA . ALA A 1 97 ? -2.955 7.641 13.469 1.00 95.06 97 ALA A CA 1
ATOM 759 C C . ALA A 1 97 ? -4.158 8.565 13.229 1.00 95.06 97 ALA A C 1
ATOM 761 O O . ALA A 1 97 ? -4.936 8.833 14.144 1.00 95.06 97 ALA A O 1
ATOM 762 N N . ALA A 1 98 ? -4.347 9.009 11.984 1.00 94.94 98 ALA A N 1
ATOM 763 C CA . ALA A 1 98 ? -5.461 9.860 11.593 1.00 94.94 98 ALA A CA 1
ATOM 764 C C . ALA A 1 98 ? -6.819 9.191 11.824 1.00 94.94 98 ALA A C 1
ATOM 766 O O . ALA A 1 98 ? -7.762 9.876 12.219 1.00 94.94 98 ALA A O 1
ATOM 767 N N . LEU A 1 99 ? -6.928 7.882 11.585 1.00 93.31 99 LEU A N 1
ATOM 768 C CA . LEU A 1 99 ? -8.162 7.121 11.785 1.00 93.31 99 LEU A CA 1
ATOM 769 C C . LEU A 1 99 ? -8.415 6.805 13.264 1.00 93.31 99 LEU A C 1
ATOM 771 O O . LEU A 1 99 ? -9.540 6.978 13.725 1.00 93.31 99 LEU A O 1
ATOM 775 N N . VAL A 1 100 ? -7.387 6.376 14.002 1.00 93.25 100 VAL A N 1
ATOM 776 C CA . VAL A 1 100 ? -7.511 5.935 15.402 1.00 93.25 100 VAL A CA 1
ATOM 777 C C . VAL A 1 100 ? -7.726 7.107 16.357 1.00 93.25 100 VAL A C 1
ATOM 779 O O . VAL A 1 100 ? -8.572 7.026 17.241 1.00 93.25 100 VAL A O 1
ATOM 782 N N . LEU A 1 101 ? -7.010 8.218 16.168 1.00 93.75 101 LEU A N 1
ATOM 783 C CA . LEU A 1 101 ? -7.122 9.394 17.040 1.00 93.75 101 LEU A CA 1
ATOM 784 C C . LEU A 1 101 ? -8.354 10.256 16.719 1.00 93.75 101 LEU A C 1
ATOM 786 O O . LEU A 1 101 ? -8.571 11.288 17.355 1.00 93.75 101 LEU A O 1
ATOM 790 N N . ARG A 1 102 ? -9.158 9.902 15.711 1.00 93.56 102 ARG A N 1
ATOM 791 C CA . ARG A 1 102 ? -10.333 10.690 15.328 1.00 93.56 102 ARG A CA 1
ATOM 792 C C . ARG A 1 102 ? -11.430 10.570 16.387 1.00 93.56 102 ARG A C 1
ATOM 794 O O . ARG A 1 102 ? -11.831 9.475 16.758 1.00 93.56 102 ARG A O 1
ATOM 801 N N . LYS A 1 103 ? -11.992 11.710 16.801 1.00 89.56 103 LYS A N 1
ATOM 802 C CA . LYS A 1 103 ? -13.093 11.754 17.784 1.00 89.56 103 LYS A CA 1
ATOM 803 C C . LYS A 1 103 ? -14.398 11.112 17.288 1.00 89.56 103 LYS A C 1
ATOM 805 O O . LYS A 1 103 ? -15.175 10.567 18.064 1.00 89.56 103 LYS A O 1
ATOM 810 N N . GLU A 1 104 ? -14.668 11.231 15.995 1.00 89.44 104 GLU A N 1
ATOM 811 C CA . GLU A 1 104 ? -15.893 10.747 15.354 1.00 89.44 104 GLU A CA 1
ATOM 812 C C . GLU A 1 104 ? -15.712 9.330 14.808 1.00 89.44 104 GLU A C 1
ATOM 814 O O . GLU A 1 104 ? -14.651 8.999 14.273 1.00 89.44 104 GLU A O 1
ATOM 819 N N . ARG A 1 105 ? -16.785 8.528 14.825 1.00 82.62 105 ARG A N 1
ATOM 820 C CA . ARG A 1 105 ? -16.791 7.234 14.134 1.00 82.62 105 ARG A CA 1
ATOM 821 C C . ARG A 1 105 ? -16.626 7.434 12.629 1.00 82.62 105 ARG A C 1
ATOM 823 O O . ARG A 1 105 ? -17.342 8.215 12.003 1.00 82.62 105 ARG A O 1
ATOM 830 N N . VAL A 1 106 ? -15.696 6.687 12.044 1.00 84.69 106 VAL A N 1
ATOM 831 C CA . VAL A 1 106 ? -15.498 6.635 10.595 1.00 84.69 106 VAL A CA 1
ATOM 832 C C . VAL A 1 106 ? -16.421 5.567 10.023 1.00 84.69 106 VAL A C 1
ATOM 834 O O . VAL A 1 106 ? -16.302 4.397 10.377 1.00 84.69 106 VAL A O 1
ATOM 837 N N . ASN A 1 107 ? -17.335 5.959 9.135 1.00 86.44 107 ASN A N 1
ATOM 838 C CA . ASN A 1 107 ? -18.087 4.992 8.345 1.00 86.44 107 ASN A CA 1
ATOM 839 C C . ASN A 1 107 ? -17.200 4.503 7.194 1.00 86.44 107 ASN A C 1
ATOM 841 O O . ASN A 1 107 ? -16.812 5.298 6.336 1.00 86.44 107 ASN A O 1
ATOM 845 N N . VAL A 1 108 ? -16.848 3.219 7.204 1.00 86.44 108 VAL A N 1
ATOM 846 C CA . VAL A 1 108 ? -16.008 2.600 6.176 1.00 86.44 108 VAL A CA 1
ATOM 847 C C . VAL A 1 108 ? -16.921 1.876 5.184 1.00 86.44 108 VAL A C 1
ATOM 849 O O . VAL A 1 108 ? -17.679 1.000 5.601 1.00 86.44 108 VAL A O 1
ATOM 852 N N . PRO A 1 109 ? -16.877 2.214 3.883 1.00 90.62 109 PRO A N 1
ATOM 853 C CA . PRO A 1 109 ? -17.673 1.520 2.878 1.00 90.62 109 PRO A CA 1
ATOM 854 C C . PRO A 1 109 ? -17.367 0.018 2.845 1.00 90.62 109 PRO A C 1
ATOM 856 O O . PRO A 1 109 ? -16.210 -0.384 2.970 1.00 90.62 109 PRO A O 1
ATOM 859 N N . LEU A 1 110 ? -18.389 -0.804 2.587 1.00 89.88 110 LEU A N 1
ATOM 860 C CA . LEU A 1 110 ? -18.274 -2.269 2.578 1.00 89.88 110 LEU A CA 1
ATOM 861 C C . LEU A 1 110 ? -17.139 -2.775 1.675 1.00 89.88 110 LEU A C 1
ATOM 863 O O . LEU A 1 110 ? -16.419 -3.698 2.049 1.00 89.88 110 LEU A O 1
ATOM 867 N N . ILE A 1 111 ? -16.943 -2.142 0.514 1.00 91.19 111 ILE A N 1
ATOM 868 C CA . ILE A 1 111 ? -15.883 -2.517 -0.429 1.00 91.19 111 ILE A CA 1
ATOM 869 C C . ILE A 1 111 ? -14.488 -2.437 0.205 1.00 91.19 111 ILE A C 1
ATOM 871 O O . ILE A 1 111 ? -13.676 -3.335 0.010 1.00 91.19 111 ILE A O 1
ATOM 875 N N . TRP A 1 112 ? -14.228 -1.427 1.040 1.00 89.19 112 TRP A N 1
ATOM 876 C CA . TRP A 1 112 ? -12.953 -1.287 1.742 1.00 89.19 112 TRP A CA 1
ATOM 877 C C . TRP A 1 112 ? -12.768 -2.370 2.797 1.00 89.19 112 TRP A C 1
ATOM 879 O O . TRP A 1 112 ? -11.662 -2.873 2.966 1.00 89.19 112 TRP A O 1
ATOM 889 N N . THR A 1 113 ? -13.845 -2.780 3.469 1.00 89.81 113 THR A N 1
ATOM 890 C CA . THR A 1 113 ? -13.802 -3.914 4.399 1.00 89.81 113 THR A CA 1
ATOM 891 C C . THR A 1 113 ? -13.495 -5.225 3.677 1.00 89.81 113 THR A C 1
ATOM 893 O O . THR A 1 113 ? -12.700 -6.018 4.177 1.00 89.81 113 THR A O 1
ATOM 896 N N . VAL A 1 114 ? -14.090 -5.455 2.502 1.00 90.56 114 VAL A N 1
ATOM 897 C CA . VAL A 1 114 ? -13.813 -6.645 1.680 1.00 90.56 114 VAL A CA 1
ATOM 898 C C . VAL A 1 114 ? -12.358 -6.649 1.216 1.00 90.56 114 VAL A C 1
ATOM 900 O O . VAL A 1 114 ? -11.652 -7.630 1.440 1.00 90.56 114 VAL A O 1
ATOM 903 N N . LEU A 1 115 ? -11.883 -5.540 0.642 1.00 91.00 115 LEU A N 1
ATOM 904 C CA . LEU A 1 115 ? -10.497 -5.409 0.188 1.00 91.00 115 LEU A CA 1
ATOM 905 C C . LEU A 1 115 ? -9.502 -5.600 1.337 1.00 91.00 115 LEU A C 1
ATOM 907 O O . LEU A 1 115 ? -8.538 -6.341 1.179 1.00 91.00 115 LEU A O 1
ATOM 911 N N . ALA A 1 116 ? -9.771 -5.024 2.513 1.00 89.88 116 ALA A N 1
ATOM 912 C CA . ALA A 1 116 ? -8.911 -5.173 3.686 1.00 89.88 116 ALA A CA 1
ATOM 913 C C . ALA A 1 116 ? -8.749 -6.637 4.128 1.00 89.88 116 ALA A C 1
ATOM 915 O O . ALA A 1 116 ? -7.654 -7.036 4.517 1.00 89.88 116 ALA A O 1
ATOM 916 N N . ARG A 1 117 ? -9.812 -7.450 4.039 1.00 88.38 117 ARG A N 1
ATOM 917 C CA . ARG 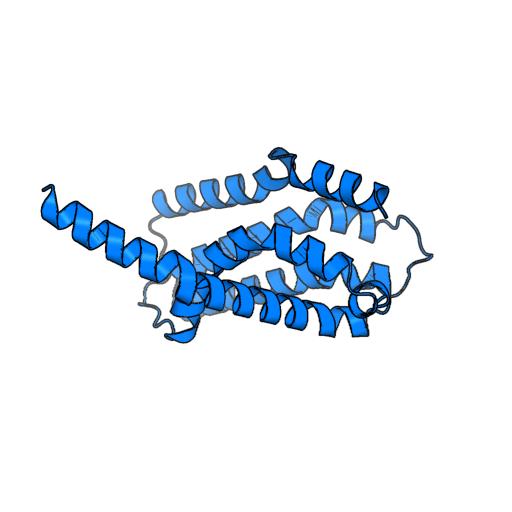A 1 117 ? -9.743 -8.893 4.332 1.00 88.38 117 ARG A CA 1
ATOM 918 C C . ARG A 1 117 ? -8.936 -9.648 3.277 1.00 88.38 117 ARG A C 1
ATOM 920 O O . ARG A 1 117 ? -8.160 -10.532 3.622 1.00 88.38 117 ARG A O 1
ATOM 927 N N . LEU A 1 118 ? -9.080 -9.276 2.005 1.00 94.25 118 LEU A N 1
ATOM 928 C CA . LEU A 1 118 ? -8.342 -9.902 0.906 1.00 94.25 118 LEU A CA 1
ATOM 929 C C . LEU A 1 118 ? -6.848 -9.565 0.907 1.00 94.25 118 LEU A C 1
ATOM 931 O O . LEU A 1 118 ? -6.075 -10.338 0.349 1.00 94.25 118 LEU A O 1
ATOM 935 N N . THR A 1 119 ? -6.415 -8.474 1.549 1.00 92.94 119 THR A N 1
ATOM 936 C CA . THR A 1 119 ? -4.996 -8.085 1.614 1.00 92.94 119 THR A CA 1
ATOM 937 C C . THR A 1 119 ? -4.108 -9.199 2.170 1.00 92.94 119 THR A C 1
ATOM 939 O O . THR A 1 119 ? -3.006 -9.406 1.668 1.00 92.94 119 THR A O 1
ATOM 942 N N . PHE A 1 120 ? -4.582 -9.955 3.168 1.00 90.25 120 PHE A N 1
ATOM 943 C CA . PHE A 1 120 ? -3.824 -11.084 3.713 1.00 90.25 120 PHE A CA 1
ATOM 944 C C . PHE A 1 120 ? -3.674 -12.221 2.691 1.00 90.25 120 PHE A C 1
ATOM 946 O O . PHE A 1 120 ? -2.581 -12.745 2.507 1.00 90.25 120 PHE A O 1
ATOM 953 N N . ASN A 1 121 ? -4.732 -12.540 1.947 1.00 93.00 121 ASN A N 1
ATOM 954 C CA . ASN A 1 121 ? -4.675 -13.542 0.879 1.00 93.00 121 ASN A CA 1
ATOM 955 C C . ASN A 1 121 ? -3.802 -13.104 -0.293 1.00 93.00 121 ASN A C 1
ATOM 957 O O . ASN A 1 121 ? -3.024 -13.898 -0.815 1.00 93.00 121 ASN A O 1
ATOM 961 N N . ALA A 1 122 ? -3.876 -11.828 -0.671 1.00 93.56 122 ALA A N 1
ATOM 962 C CA . ALA A 1 122 ? -2.975 -11.248 -1.657 1.00 93.56 122 ALA A CA 1
ATOM 963 C C . ALA A 1 122 ? -1.517 -11.360 -1.188 1.00 93.56 122 ALA A C 1
ATOM 965 O O . ALA A 1 122 ? -0.645 -11.717 -1.976 1.00 93.56 122 ALA A O 1
ATOM 966 N N . TYR A 1 123 ? -1.258 -11.144 0.106 1.00 90.31 123 TYR A N 1
ATOM 967 C CA . TYR A 1 123 ? 0.053 -11.375 0.702 1.00 90.31 123 TYR A CA 1
ATOM 968 C C . TYR A 1 123 ? 0.461 -12.854 0.693 1.00 90.31 123 TYR A C 1
ATOM 970 O O . TYR A 1 123 ? 1.614 -13.143 0.416 1.00 90.31 123 TYR A O 1
ATOM 978 N N . LEU A 1 124 ? -0.422 -13.823 0.924 1.00 90.00 124 LEU A N 1
ATOM 979 C CA . LEU A 1 124 ? -0.037 -15.240 0.816 1.00 90.00 124 LEU A CA 1
ATOM 980 C C . LEU A 1 124 ? 0.330 -15.636 -0.621 1.00 90.00 124 LEU A C 1
ATOM 982 O O . LEU A 1 124 ? 1.280 -16.385 -0.843 1.00 90.00 124 LEU A O 1
ATOM 986 N N . LEU A 1 125 ? -0.388 -15.093 -1.603 1.00 92.38 125 LEU A N 1
ATOM 987 C CA . LEU A 1 125 ? -0.201 -15.427 -3.014 1.00 92.38 125 LEU A CA 1
ATOM 988 C C . LEU A 1 125 ? 0.863 -14.585 -3.722 1.00 92.38 125 LEU A C 1
ATOM 990 O O . LEU A 1 125 ? 1.222 -14.915 -4.851 1.00 92.38 125 LEU A O 1
ATOM 994 N N . HIS A 1 126 ? 1.384 -13.520 -3.104 1.00 87.50 126 HIS A N 1
ATOM 995 C CA . HIS A 1 126 ? 2.249 -12.567 -3.808 1.00 87.50 126 HIS A CA 1
ATOM 996 C C . HIS A 1 126 ? 3.474 -13.228 -4.455 1.00 87.50 126 HIS A C 1
ATOM 998 O O . HIS A 1 126 ? 3.819 -12.878 -5.577 1.00 87.50 126 HIS A O 1
ATOM 1004 N N . MET A 1 127 ? 4.105 -14.207 -3.795 1.00 86.75 127 MET A N 1
ATOM 1005 C CA . MET A 1 127 ? 5.286 -14.894 -4.332 1.00 86.75 127 MET A CA 1
ATOM 1006 C C . MET A 1 127 ? 4.970 -15.717 -5.590 1.00 86.75 127 MET A C 1
ATOM 1008 O O . MET A 1 127 ? 5.603 -15.471 -6.620 1.00 86.75 127 MET A O 1
ATOM 1012 N N . PRO A 1 128 ? 3.981 -16.636 -5.573 1.00 89.12 128 PRO A N 1
ATOM 1013 C CA . PRO A 1 128 ? 3.498 -17.282 -6.792 1.00 89.12 128 PRO A CA 1
ATOM 1014 C C . PRO A 1 128 ? 3.107 -16.291 -7.894 1.00 89.12 128 PRO A C 1
ATOM 1016 O O . PRO A 1 128 ? 3.479 -16.486 -9.049 1.00 89.12 128 PRO A O 1
ATOM 1019 N N . MET A 1 129 ? 2.405 -15.207 -7.546 1.00 89.50 129 MET A N 1
ATOM 1020 C CA . MET A 1 129 ? 1.976 -14.204 -8.523 1.00 89.50 129 MET A CA 1
ATOM 1021 C C . MET A 1 129 ? 3.167 -13.489 -9.169 1.00 89.50 129 MET A C 1
ATOM 1023 O O . MET A 1 129 ? 3.219 -13.395 -10.392 1.00 89.50 129 MET A O 1
ATOM 1027 N N . ILE A 1 130 ? 4.157 -13.050 -8.383 1.00 85.88 130 ILE A N 1
ATOM 1028 C CA . ILE A 1 130 ? 5.397 -12.440 -8.891 1.00 85.88 130 ILE A CA 1
ATOM 1029 C C . ILE A 1 130 ? 6.125 -13.411 -9.821 1.00 85.88 130 ILE A C 1
ATOM 1031 O O . ILE A 1 130 ? 6.578 -13.005 -10.889 1.00 85.88 130 ILE A O 1
ATOM 1035 N N . TYR A 1 131 ? 6.218 -14.689 -9.447 1.00 86.25 131 TYR A N 1
ATOM 1036 C CA . TYR A 1 131 ? 6.843 -15.705 -10.289 1.00 86.25 131 TYR A CA 1
ATOM 1037 C C . TYR A 1 131 ? 6.127 -15.847 -11.639 1.00 86.25 131 TYR A C 1
ATOM 1039 O O . TYR A 1 131 ? 6.776 -15.824 -12.681 1.00 86.25 131 TYR A O 1
ATOM 1047 N N . ILE A 1 132 ? 4.794 -15.932 -11.644 1.00 88.69 132 ILE A N 1
ATOM 1048 C CA . ILE A 1 132 ? 4.005 -16.023 -12.881 1.00 88.69 132 ILE A CA 1
ATOM 1049 C C . ILE A 1 132 ? 4.183 -14.762 -13.729 1.00 88.69 132 ILE A C 1
ATOM 1051 O O . ILE A 1 132 ? 4.503 -14.860 -14.911 1.00 88.69 132 ILE A O 1
ATOM 1055 N N . PHE A 1 133 ? 4.027 -13.577 -13.136 1.00 87.25 133 PHE A N 1
ATOM 1056 C CA . PHE A 1 133 ? 4.148 -12.302 -13.845 1.00 87.25 133 PHE A CA 1
ATOM 1057 C C . PHE A 1 133 ? 5.526 -12.102 -14.466 1.00 87.25 133 PHE A C 1
ATOM 1059 O O . PHE A 1 133 ? 5.633 -11.596 -15.579 1.00 87.25 133 PHE A O 1
ATOM 1066 N N . ASN A 1 134 ? 6.572 -12.585 -13.804 1.00 84.88 134 ASN A N 1
ATOM 1067 C CA . ASN A 1 134 ? 7.931 -12.539 -14.318 1.00 84.88 134 ASN A CA 1
ATOM 1068 C C . ASN A 1 134 ? 8.221 -13.617 -15.386 1.00 84.88 134 ASN A C 1
ATOM 1070 O O . ASN A 1 134 ? 9.351 -13.749 -15.831 1.00 84.88 134 ASN A O 1
ATOM 1074 N N . ASN A 1 135 ? 7.230 -14.399 -15.819 1.00 85.94 135 ASN A N 1
ATOM 1075 C CA . ASN A 1 135 ? 7.309 -15.235 -17.024 1.00 85.94 135 ASN A CA 1
ATOM 1076 C C . ASN A 1 135 ? 6.418 -14.705 -18.163 1.00 85.94 135 ASN A C 1
ATOM 1078 O O . ASN A 1 135 ? 6.403 -15.271 -19.256 1.00 85.94 135 ASN A O 1
ATOM 1082 N N . VAL A 1 136 ? 5.681 -13.614 -17.938 1.00 87.25 136 VAL A N 1
ATOM 1083 C CA . VAL A 1 136 ? 4.840 -12.983 -18.956 1.00 87.25 136 VAL A CA 1
ATOM 1084 C C . VAL A 1 136 ? 5.665 -11.935 -19.701 1.00 87.25 136 VAL A C 1
ATOM 1086 O O . VAL A 1 136 ? 5.968 -10.875 -19.157 1.00 87.25 136 VAL A O 1
ATOM 1089 N N . GLN A 1 137 ? 5.985 -12.201 -20.971 1.00 84.25 137 GLN A N 1
ATOM 1090 C CA . GLN A 1 137 ? 6.796 -11.301 -21.809 1.00 84.25 137 GLN A CA 1
ATOM 1091 C C . GLN A 1 137 ? 6.228 -9.877 -21.887 1.00 84.25 137 GLN A C 1
ATOM 1093 O O . GLN A 1 137 ? 6.982 -8.912 -21.825 1.00 84.25 137 GLN A O 1
ATOM 1098 N N . PHE A 1 138 ? 4.900 -9.734 -21.956 1.00 83.44 138 PHE A N 1
ATOM 1099 C CA . PHE A 1 138 ? 4.236 -8.426 -21.958 1.00 83.44 138 PHE A CA 1
ATOM 1100 C C . PHE A 1 138 ? 4.616 -7.565 -20.740 1.00 83.44 138 PHE A C 1
ATOM 1102 O O . PHE A 1 138 ? 4.860 -6.375 -20.893 1.00 83.44 138 PHE A O 1
ATOM 1109 N N . LEU A 1 139 ? 4.715 -8.164 -19.547 1.00 82.69 139 LEU A N 1
ATOM 1110 C CA . LEU A 1 139 ? 5.077 -7.441 -18.324 1.00 82.69 139 LEU A CA 1
ATOM 1111 C C . LEU A 1 139 ? 6.581 -7.151 -18.237 1.00 82.69 139 LEU A C 1
ATOM 1113 O O . LEU A 1 139 ? 6.968 -6.161 -17.630 1.00 82.69 139 LEU A O 1
ATOM 1117 N N . GLN A 1 140 ? 7.425 -7.990 -18.844 1.00 80.00 140 GLN A N 1
ATOM 1118 C CA . GLN A 1 140 ? 8.878 -7.785 -18.875 1.00 80.00 140 GLN A CA 1
ATOM 1119 C C . GLN A 1 140 ? 9.314 -6.710 -19.874 1.00 80.00 140 GLN A C 1
ATOM 1121 O O . GLN A 1 140 ? 10.312 -6.033 -19.648 1.00 80.00 140 GLN A O 1
ATOM 1126 N N . ASN A 1 141 ? 8.571 -6.556 -20.970 1.00 81.69 141 ASN A N 1
ATOM 1127 C CA . ASN A 1 141 ? 8.874 -5.579 -22.015 1.00 81.69 141 ASN A CA 1
ATOM 1128 C C . ASN A 1 141 ? 8.436 -4.154 -21.653 1.00 81.69 141 ASN A C 1
ATOM 1130 O O . ASN A 1 141 ? 8.732 -3.224 -22.398 1.00 81.69 141 ASN A O 1
ATOM 1134 N N . ALA A 1 142 ? 7.749 -3.984 -20.525 1.00 79.31 142 ALA A N 1
ATOM 1135 C CA . ALA A 1 142 ? 7.316 -2.693 -20.034 1.00 79.31 142 ALA A CA 1
ATOM 1136 C C . ALA A 1 142 ? 8.471 -1.927 -19.388 1.00 79.31 142 ALA A C 1
ATOM 1138 O O . ALA A 1 142 ? 8.733 -2.040 -18.189 1.00 79.31 142 ALA A O 1
ATOM 1139 N N . THR A 1 143 ? 9.175 -1.160 -20.206 1.00 79.06 143 THR A N 1
ATOM 1140 C CA . THR A 1 143 ? 10.350 -0.390 -19.789 1.00 79.06 143 THR A CA 1
ATOM 1141 C C . THR A 1 143 ? 10.067 1.101 -19.730 1.00 79.06 143 THR A C 1
ATOM 1143 O O . THR A 1 143 ? 10.842 1.842 -19.128 1.00 79.06 143 THR A O 1
ATOM 1146 N N . THR A 1 144 ? 8.951 1.562 -20.301 1.00 85.06 144 THR A N 1
ATOM 1147 C CA . THR A 1 144 ? 8.619 2.985 -20.293 1.00 85.06 144 THR A CA 1
ATOM 1148 C C . THR A 1 144 ? 7.881 3.398 -19.008 1.00 85.06 144 THR A C 1
ATOM 1150 O O . THR A 1 144 ? 7.100 2.626 -18.440 1.00 85.06 144 THR A O 1
ATOM 1153 N N . PRO A 1 145 ? 8.040 4.656 -18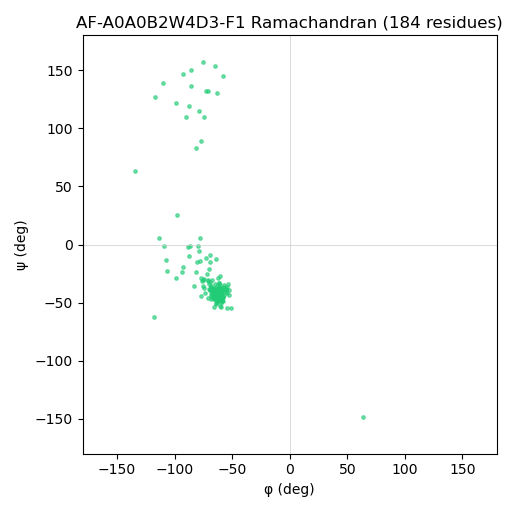.556 1.00 85.19 145 PRO A N 1
ATOM 1154 C CA . PRO A 1 145 ? 7.329 5.188 -17.388 1.00 85.19 145 PRO A CA 1
ATOM 1155 C C . PRO A 1 145 ? 5.802 5.106 -17.506 1.00 85.19 145 PRO A C 1
ATOM 1157 O O . PRO A 1 145 ? 5.107 4.850 -16.523 1.00 85.19 145 PRO A O 1
ATOM 1160 N N . TYR A 1 146 ? 5.268 5.312 -18.714 1.00 88.25 146 TYR A N 1
ATOM 1161 C CA . TYR A 1 146 ? 3.829 5.267 -18.978 1.00 88.25 146 TYR A CA 1
ATOM 1162 C C . TYR A 1 146 ? 3.269 3.848 -18.874 1.00 88.25 146 TYR A C 1
ATOM 1164 O O . TYR A 1 146 ? 2.185 3.651 -18.325 1.00 88.25 146 TYR A O 1
ATOM 1172 N N . GLU A 1 147 ? 4.021 2.853 -19.346 1.00 87.56 147 GLU A N 1
ATOM 1173 C CA . GLU A 1 147 ? 3.658 1.447 -19.174 1.00 87.56 147 GLU A CA 1
ATOM 1174 C C . GLU A 1 147 ? 3.679 1.062 -17.696 1.00 87.56 147 GLU A C 1
ATOM 1176 O O . GLU A 1 147 ? 2.736 0.429 -17.224 1.00 87.56 147 GLU A O 1
ATOM 1181 N N . LEU A 1 148 ? 4.684 1.507 -16.933 1.00 85.06 148 LEU A N 1
ATOM 1182 C CA . LEU A 1 148 ? 4.765 1.221 -15.501 1.00 85.06 148 LEU A CA 1
ATOM 1183 C C . LEU A 1 148 ? 3.579 1.815 -14.723 1.00 85.06 148 LEU A C 1
ATOM 1185 O O . LEU A 1 148 ? 3.013 1.140 -13.860 1.00 85.06 148 LEU A O 1
ATOM 1189 N N . LEU A 1 149 ? 3.160 3.041 -15.063 1.00 89.19 149 LEU A N 1
ATOM 1190 C CA . LEU A 1 149 ? 1.966 3.684 -14.499 1.00 89.19 149 LEU A CA 1
ATOM 1191 C C . LEU A 1 149 ? 0.692 2.853 -14.716 1.00 89.19 149 LEU A C 1
ATOM 1193 O O . LEU A 1 149 ? -0.159 2.800 -13.829 1.00 89.19 149 LEU A O 1
ATOM 1197 N N . ALA A 1 150 ? 0.555 2.201 -15.873 1.00 89.06 150 ALA A N 1
ATOM 1198 C CA . ALA A 1 150 ? -0.606 1.374 -16.199 1.00 89.06 150 ALA A CA 1
ATOM 1199 C C . ALA A 1 150 ? -0.505 -0.052 -15.625 1.00 89.06 150 ALA A C 1
ATOM 1201 O O . ALA A 1 150 ? -1.501 -0.629 -15.183 1.00 89.06 150 ALA A O 1
ATOM 1202 N N . ILE A 1 151 ? 0.697 -0.625 -15.595 1.00 89.25 151 ILE A N 1
ATOM 1203 C CA . ILE A 1 151 ? 0.925 -2.014 -15.187 1.00 89.25 151 ILE A CA 1
ATOM 1204 C C . ILE A 1 151 ? 0.805 -2.196 -13.681 1.00 89.25 151 ILE A C 1
ATOM 1206 O O . ILE A 1 151 ? 0.256 -3.203 -13.242 1.00 89.25 151 ILE A O 1
ATOM 1210 N N . MET A 1 152 ? 1.257 -1.232 -12.880 1.00 86.31 152 MET A N 1
ATOM 1211 C CA . MET A 1 152 ? 1.160 -1.311 -11.420 1.00 86.31 152 MET A CA 1
ATOM 1212 C C . MET A 1 152 ? -0.285 -1.553 -10.924 1.00 86.31 152 MET A C 1
ATOM 1214 O O . MET A 1 152 ? -0.520 -2.547 -10.227 1.00 86.31 152 MET A O 1
ATOM 1218 N N . PRO A 1 153 ? -1.290 -0.731 -11.299 1.00 91.06 153 PRO A N 1
ATOM 1219 C CA . PRO A 1 153 ? -2.677 -0.980 -10.906 1.00 91.06 153 PRO A CA 1
ATOM 1220 C C . PRO A 1 153 ? -3.264 -2.240 -11.556 1.00 91.06 153 PRO A C 1
ATOM 1222 O O . PRO A 1 153 ? -4.085 -2.917 -10.933 1.00 91.06 153 PRO A O 1
ATOM 1225 N N . PHE A 1 154 ? -2.830 -2.602 -12.766 1.00 91.38 154 PHE A N 1
ATOM 1226 C CA . PHE A 1 154 ? -3.256 -3.835 -13.430 1.00 91.38 154 PHE A CA 1
ATOM 1227 C C . PHE A 1 154 ? -2.809 -5.089 -12.659 1.00 91.38 154 PHE A C 1
ATOM 1229 O O . PHE A 1 154 ? -3.632 -5.931 -12.300 1.00 91.38 154 PHE A O 1
ATOM 1236 N N . VAL A 1 155 ? -1.523 -5.174 -12.315 1.00 90.81 155 VAL A N 1
ATOM 1237 C CA . VAL A 1 155 ? -0.927 -6.265 -11.528 1.00 90.81 155 VAL A CA 1
ATOM 1238 C C . VAL A 1 155 ? -1.540 -6.340 -10.131 1.00 90.81 155 VAL A C 1
ATOM 1240 O O . VAL A 1 155 ? -1.847 -7.434 -9.647 1.00 90.81 155 VAL A O 1
ATOM 1243 N N . ALA A 1 156 ? -1.780 -5.192 -9.490 1.00 91.38 156 ALA A N 1
ATOM 1244 C CA . ALA A 1 156 ? -2.474 -5.142 -8.207 1.00 91.38 156 ALA A CA 1
ATOM 1245 C C . ALA A 1 156 ? -3.898 -5.713 -8.322 1.00 91.38 156 ALA A C 1
ATOM 1247 O O . ALA A 1 156 ? -4.287 -6.564 -7.523 1.00 91.38 156 ALA A O 1
ATOM 1248 N N . THR A 1 157 ? -4.648 -5.319 -9.354 1.00 93.62 157 THR A N 1
ATOM 1249 C CA . THR A 1 157 ? -6.013 -5.812 -9.600 1.00 93.62 157 THR A CA 1
ATOM 1250 C C . THR A 1 157 ? -6.034 -7.325 -9.810 1.00 93.62 157 THR A C 1
ATOM 1252 O O . THR A 1 157 ? -6.821 -8.020 -9.168 1.00 93.62 157 THR A O 1
ATOM 1255 N N . LEU A 1 158 ? -5.132 -7.860 -10.638 1.00 93.94 158 LEU A N 1
ATOM 1256 C CA . LEU A 1 158 ? -5.009 -9.306 -10.848 1.00 93.94 158 LEU A CA 1
ATOM 1257 C C . LEU A 1 158 ? -4.644 -10.052 -9.559 1.00 93.94 158 LEU A C 1
ATOM 1259 O O . LEU A 1 158 ? -5.174 -11.132 -9.302 1.00 93.94 158 LEU A O 1
ATOM 1263 N N . SER A 1 159 ? -3.783 -9.468 -8.725 1.00 94.12 159 SER A N 1
ATOM 1264 C CA . SER A 1 159 ? -3.396 -10.056 -7.438 1.00 94.12 159 SER A CA 1
ATOM 1265 C C . SER A 1 159 ? -4.579 -10.127 -6.466 1.00 94.12 159 SER A C 1
ATOM 1267 O O . SER A 1 159 ? -4.784 -11.156 -5.824 1.00 94.12 159 SER A O 1
ATOM 1269 N N . PHE A 1 160 ? -5.405 -9.078 -6.389 1.00 94.38 160 PHE A N 1
ATOM 1270 C CA . PHE A 1 160 ? -6.630 -9.092 -5.580 1.00 94.38 160 PHE A CA 1
ATOM 1271 C C . PHE A 1 160 ? -7.705 -10.027 -6.147 1.00 94.38 160 PHE A C 1
ATOM 1273 O O . PHE A 1 160 ? -8.433 -10.650 -5.375 1.00 94.38 160 PHE A O 1
ATOM 1280 N N . LEU A 1 161 ? -7.784 -10.184 -7.471 1.00 95.44 161 LEU A N 1
ATOM 1281 C CA . LEU A 1 161 ? -8.675 -11.158 -8.099 1.00 95.44 161 LEU A CA 1
ATOM 1282 C C . LEU A 1 161 ? -8.255 -12.597 -7.763 1.00 95.44 161 LEU A C 1
ATOM 1284 O O . LEU A 1 161 ? -9.092 -13.401 -7.357 1.00 95.44 161 LEU A O 1
ATOM 1288 N N . ALA A 1 162 ? -6.961 -12.910 -7.856 1.00 95.00 162 ALA A N 1
ATOM 1289 C CA . ALA A 1 162 ? -6.427 -14.208 -7.449 1.00 95.00 162 ALA A CA 1
ATOM 1290 C C . ALA A 1 162 ? -6.663 -14.472 -5.950 1.00 95.00 162 ALA A C 1
ATOM 1292 O O . ALA A 1 162 ? -7.105 -15.558 -5.573 1.00 95.00 162 ALA A O 1
ATOM 1293 N N . ALA A 1 163 ? -6.454 -13.460 -5.101 1.00 95.62 163 ALA A N 1
ATOM 1294 C CA . ALA A 1 163 ? -6.747 -13.525 -3.671 1.00 95.62 163 ALA A CA 1
ATOM 1295 C C . ALA A 1 163 ? -8.231 -13.794 -3.385 1.00 95.62 163 ALA A C 1
ATOM 1297 O O . ALA A 1 163 ? -8.556 -14.559 -2.479 1.00 95.62 163 ALA A O 1
ATOM 1298 N N . PHE A 1 164 ? -9.133 -13.200 -4.168 1.00 95.25 164 PHE A N 1
ATOM 1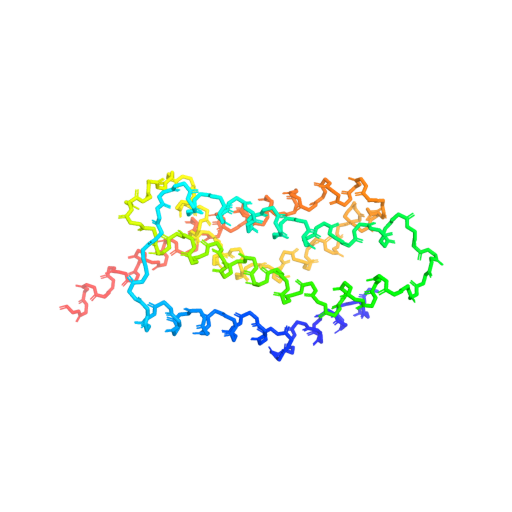299 C CA . PHE A 1 164 ? -10.566 -13.450 -4.064 1.00 95.25 164 PHE A CA 1
ATOM 1300 C C . PHE A 1 164 ? -10.928 -14.890 -4.441 1.00 95.25 164 PHE A C 1
ATOM 1302 O O . PHE A 1 164 ? -11.654 -15.550 -3.699 1.00 95.25 164 PHE A O 1
ATOM 1309 N N . VAL A 1 165 ? -10.386 -15.408 -5.547 1.00 95.38 165 VAL A N 1
ATOM 1310 C CA . VAL A 1 165 ? -10.579 -16.811 -5.948 1.00 95.38 165 VAL A CA 1
ATOM 1311 C C . VAL A 1 165 ? -10.076 -17.747 -4.845 1.00 95.38 165 VAL A C 1
ATOM 1313 O O . VAL A 1 165 ? -10.807 -18.627 -4.396 1.00 95.38 165 VAL A O 1
ATOM 1316 N N . PHE A 1 166 ? -8.871 -17.515 -4.328 1.00 94.50 166 PHE A N 1
ATOM 1317 C CA . PHE A 1 166 ? -8.318 -18.307 -3.230 1.00 94.50 166 PHE A CA 1
ATOM 1318 C C . PHE A 1 166 ? -9.183 -18.255 -1.965 1.00 94.50 166 PHE A C 1
ATOM 1320 O O . PHE A 1 166 ? -9.455 -19.291 -1.358 1.00 94.50 166 PHE A O 1
ATOM 1327 N N . TYR A 1 167 ? -9.695 -17.078 -1.604 1.00 94.25 167 TYR A N 1
ATOM 1328 C CA . TYR A 1 167 ? -10.617 -16.936 -0.482 1.00 94.25 167 TYR A CA 1
ATOM 1329 C C . TYR A 1 167 ? -11.882 -17.790 -0.661 1.00 94.25 167 TYR A C 1
ATOM 1331 O O . TYR A 1 167 ? -12.285 -18.508 0.253 1.00 94.25 167 TYR A O 1
ATOM 1339 N N . VAL A 1 168 ? -12.513 -17.733 -1.837 1.00 94.25 168 VAL A N 1
ATOM 1340 C CA . VAL A 1 168 ? -13.783 -18.429 -2.103 1.00 94.25 168 VAL A CA 1
ATOM 1341 C C . VAL A 1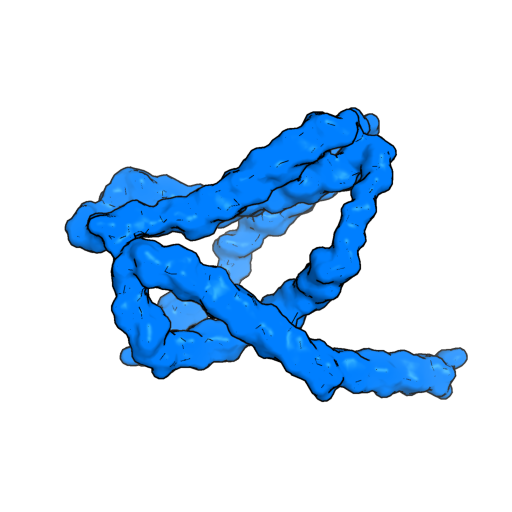 168 ? -13.609 -19.946 -2.135 1.00 94.25 168 VAL A C 1
ATOM 1343 O O . VAL A 1 168 ? -14.449 -20.659 -1.585 1.00 94.25 168 VAL A O 1
ATOM 1346 N N . PHE A 1 169 ? -12.541 -20.439 -2.763 1.00 94.50 169 PHE A N 1
ATOM 1347 C CA . PHE A 1 169 ? -12.354 -21.872 -3.002 1.00 94.50 169 PHE A CA 1
ATOM 1348 C C . PHE A 1 169 ? -11.539 -22.589 -1.924 1.00 94.50 169 PHE A C 1
ATOM 1350 O O . PHE A 1 169 ? -11.691 -23.798 -1.773 1.00 94.50 169 PHE A O 1
ATOM 1357 N N . VAL A 1 170 ? -10.698 -21.879 -1.168 1.00 92.69 170 VAL A N 1
ATOM 1358 C CA . VAL A 1 170 ? -9.786 -22.493 -0.189 1.00 92.69 170 VAL A CA 1
ATOM 1359 C C . VAL A 1 170 ? -10.096 -22.015 1.223 1.00 92.69 170 VAL A C 1
ATOM 1361 O O . VAL A 1 170 ? -10.497 -22.815 2.067 1.00 92.69 170 VAL A O 1
ATOM 1364 N N . GLU A 1 171 ? -9.975 -20.715 1.496 1.00 91.62 171 GLU A N 1
ATOM 1365 C CA . GLU A 1 171 ? -10.091 -20.210 2.870 1.00 91.62 171 GLU A CA 1
ATOM 1366 C C . GLU A 1 171 ? -11.518 -20.335 3.429 1.00 91.62 171 GLU A C 1
ATOM 1368 O O . GLU A 1 171 ? -11.715 -20.826 4.540 1.00 91.62 171 GLU A O 1
ATOM 1373 N N . SER A 1 172 ? -12.538 -19.936 2.663 1.00 91.88 172 SER A N 1
ATOM 1374 C CA . SER A 1 172 ? -13.936 -19.959 3.108 1.00 91.88 172 SER A CA 1
ATOM 1375 C C . SER A 1 172 ? -14.464 -21.378 3.385 1.00 91.88 172 SER A C 1
ATOM 1377 O O . SER A 1 172 ? -15.136 -21.563 4.408 1.00 91.88 172 SER A O 1
ATOM 1379 N N . PRO A 1 173 ? -14.199 -22.398 2.541 1.00 91.94 173 PRO A N 1
ATOM 1380 C CA . PRO A 1 173 ? -14.587 -23.776 2.833 1.00 91.94 173 PRO A CA 1
ATOM 1381 C C . PRO A 1 173 ? -13.852 -24.350 4.046 1.00 91.94 173 PRO A C 1
ATOM 1383 O O . PRO A 1 173 ? -14.501 -24.901 4.934 1.00 91.94 173 PRO A O 1
ATOM 1386 N N . ILE A 1 174 ? -12.529 -24.161 4.136 1.00 91.94 174 ILE A N 1
ATOM 1387 C CA . ILE A 1 174 ? -11.727 -24.651 5.269 1.00 91.94 174 ILE A CA 1
ATOM 1388 C C . ILE A 1 174 ? -12.190 -23.998 6.574 1.00 91.94 174 ILE A C 1
ATOM 1390 O O . ILE A 1 174 ? -12.408 -24.690 7.568 1.00 91.94 174 ILE A O 1
ATOM 1394 N N . GLY A 1 175 ? -12.430 -22.684 6.565 1.00 89.56 175 GLY A N 1
ATOM 1395 C CA . GLY A 1 175 ? -12.943 -21.961 7.726 1.00 89.56 175 GLY A CA 1
ATOM 1396 C C . GLY A 1 175 ? -14.315 -22.467 8.178 1.00 89.56 175 GLY A C 1
ATOM 1397 O O . GLY A 1 175 ? -14.570 -22.592 9.375 1.00 89.56 175 GLY A O 1
ATOM 1398 N N . ARG A 1 176 ? -15.205 -22.821 7.242 1.00 91.94 176 ARG A N 1
ATOM 1399 C CA . ARG A 1 176 ? -16.505 -23.427 7.573 1.00 91.94 176 ARG A CA 1
ATOM 1400 C C . ARG A 1 176 ? -16.351 -24.811 8.199 1.00 91.94 176 ARG A C 1
ATOM 1402 O O . ARG A 1 176 ? -16.960 -25.057 9.237 1.00 91.94 176 ARG A O 1
ATOM 1409 N N . ILE A 1 177 ? -15.518 -25.674 7.620 1.00 92.50 177 ILE A N 1
ATOM 1410 C CA . ILE A 1 177 ? -15.258 -27.021 8.149 1.00 92.50 177 ILE A CA 1
ATOM 1411 C C . ILE A 1 177 ? -14.646 -26.937 9.554 1.00 92.50 177 ILE A C 1
ATOM 1413 O O . ILE A 1 177 ? -15.142 -27.584 10.474 1.00 92.50 177 ILE A O 1
ATOM 1417 N N . SER A 1 178 ? -13.638 -26.083 9.755 1.00 90.00 178 SER A N 1
ATOM 1418 C CA . SER A 1 178 ? -12.989 -25.886 11.058 1.00 90.00 178 SER A CA 1
ATOM 1419 C C . SER A 1 178 ? -13.972 -25.433 12.136 1.00 90.00 178 SER A C 1
ATOM 1421 O O . SER A 1 178 ? -13.912 -25.916 13.263 1.00 90.00 178 SER A O 1
ATOM 1423 N N . ASN A 1 179 ? -14.891 -24.522 11.805 1.00 89.00 179 ASN A N 1
ATOM 1424 C CA . ASN A 1 179 ? -15.893 -24.040 12.756 1.00 89.00 179 ASN A CA 1
ATOM 1425 C C . ASN A 1 179 ? -16.913 -25.120 13.134 1.00 89.00 179 ASN A C 1
ATOM 1427 O O . ASN A 1 179 ? -17.355 -25.163 14.280 1.00 89.00 179 ASN A O 1
ATOM 1431 N N . VAL A 1 180 ? -17.299 -25.982 12.190 1.00 92.12 180 VAL A N 1
ATOM 1432 C CA . VAL A 1 180 ? -18.196 -27.113 12.473 1.00 92.12 180 VAL A CA 1
ATOM 1433 C C . VAL A 1 180 ? -17.492 -28.148 13.352 1.00 92.12 180 VAL A C 1
ATOM 1435 O O . VAL A 1 180 ? -18.070 -28.584 14.342 1.00 92.12 180 VAL A O 1
ATOM 1438 N N . LEU A 1 181 ? -16.235 -28.487 13.047 1.00 90.12 181 LEU A N 1
ATOM 1439 C CA . LEU A 1 181 ? -15.447 -29.435 13.839 1.00 90.12 181 LEU A CA 1
ATOM 1440 C C . LEU A 1 181 ? -15.215 -28.938 15.271 1.00 90.12 181 LEU A C 1
ATOM 1442 O O . LEU A 1 181 ? -15.452 -29.684 16.215 1.00 90.12 181 LEU A O 1
ATOM 1446 N N . LEU A 1 182 ? -14.828 -27.673 15.457 1.00 88.56 182 LEU A N 1
ATOM 1447 C CA . LEU A 1 182 ? -14.622 -27.104 16.795 1.00 88.56 182 LEU A CA 1
ATOM 1448 C C . LEU A 1 182 ? -15.897 -27.145 17.646 1.00 88.56 182 LEU A C 1
ATOM 1450 O O . LEU A 1 182 ? -15.821 -27.504 18.813 1.00 88.56 182 LEU A O 1
ATOM 1454 N N . LYS A 1 183 ? -17.064 -26.866 17.055 1.00 85.44 183 LYS A N 1
ATOM 1455 C CA . LYS A 1 183 ? -18.368 -26.985 17.736 1.00 85.44 183 LYS A CA 1
ATOM 1456 C C . LYS A 1 183 ? -18.795 -28.421 18.046 1.00 85.44 183 LYS A C 1
ATOM 1458 O O . LYS A 1 183 ? -19.773 -28.614 18.753 1.00 85.44 183 LYS A O 1
ATOM 1463 N N . SER A 1 184 ? -18.156 -29.416 17.434 1.00 77.62 184 SER A N 1
ATOM 1464 C CA . SER A 1 184 ? -18.446 -30.831 17.696 1.00 77.62 184 SER A CA 1
ATOM 1465 C C . SER A 1 184 ? -17.548 -31.434 18.779 1.00 77.62 184 SER A C 1
ATOM 1467 O O . SER A 1 184 ? -17.888 -32.474 19.334 1.00 77.62 184 SER A O 1
ATOM 1469 N N . VAL A 1 185 ? -16.408 -30.795 19.065 1.00 74.56 185 VAL A N 1
ATOM 1470 C CA . VAL A 1 185 ? -15.405 -31.255 20.041 1.00 74.56 185 VAL A CA 1
ATOM 1471 C C . VAL A 1 185 ? -15.543 -30.543 21.393 1.00 74.56 185 VAL A C 1
ATOM 1473 O O . VAL A 1 185 ? -15.212 -31.137 22.417 1.00 74.56 185 VAL A O 1
ATOM 1476 N N . PHE A 1 186 ? -16.033 -29.300 21.398 1.00 54.19 186 PHE A N 1
ATOM 1477 C CA . PHE A 1 186 ? -16.326 -28.493 22.588 1.00 54.19 186 PHE A CA 1
ATOM 1478 C C . PHE A 1 186 ? -17.824 -28.219 22.691 1.00 54.19 186 PHE A C 1
ATOM 1480 O O . PHE A 1 186 ? -18.320 -28.149 23.836 1.00 54.19 186 PHE A O 1
#

Secondary structure (DSSP, 8-state):
-HHHHHHHHHHHH-GGGGHHHHHHHHHHHHHHHH----B-HHHHHHHHHHHHHHHHHHHHTTHHHHH-GGG-S-HHHHHHHHHHHHHHHHHHHHHHHHHHTBSSPP---HHHHHHHHHHHHHHHHHHHHHHHHTT-HHHHS--SHHHHHHHHHHHHHHHHHHHHHHIIIIIHHHHHHHHHHHHHH-

Sequence (186 aa):
MVHIYAGLWEMYARPYTKCGPFLLGSLLGYYIFCTNIQLSGMKSKLILSSSIVLAVATVYGILPEYWHPDQGNTLYNVLYTALFRTVFSAAIALAIAALVLRKERVNVPLIWTVLARLTFNAYLLHMPMIYIFNNVQFLQNATTPYELLAIMPFVATLSFLAAFVFYVFVESPIGRISNVLLKSVF

Radius of gyration: 20.14 Å; Cα contacts (8 Å, |Δi|>4): 112; chains: 1; bounding box: 42×49×48 Å